Protein AF-A0A0G4GTH7-F1 (afdb_monomer)

pLDDT: mean 75.44, std 18.66, range [36.0, 97.5]

Structure (mmCIF, N/CA/C/O backbone):
data_AF-A0A0G4GTH7-F1
#
_entry.id   AF-A0A0G4GTH7-F1
#
loop_
_atom_site.group_PDB
_atom_site.id
_atom_site.type_symbol
_atom_site.label_atom_id
_atom_site.label_alt_id
_atom_site.label_comp_id
_atom_site.label_asym_id
_atom_site.label_entity_id
_atom_site.label_seq_id
_atom_site.pdbx_PDB_ins_code
_atom_site.Cartn_x
_atom_site.Cartn_y
_atom_site.Cartn_z
_atom_site.occupancy
_atom_site.B_iso_or_equiv
_atom_site.auth_seq_id
_atom_site.auth_comp_id
_atom_site.auth_asym_id
_atom_site.auth_atom_id
_atom_site.pdbx_PDB_model_num
ATOM 1 N N . MET A 1 1 ? -32.990 6.725 26.019 1.00 37.34 1 MET A N 1
ATOM 2 C CA . MET A 1 1 ? -32.011 7.200 27.019 1.00 37.34 1 MET A CA 1
ATOM 3 C C . MET A 1 1 ? -30.761 7.571 26.238 1.00 37.34 1 MET A C 1
ATOM 5 O O . MET A 1 1 ? -30.245 6.709 25.539 1.00 37.34 1 MET A O 1
ATOM 9 N N . MET A 1 2 ? -30.434 8.863 26.184 1.00 39.41 2 MET A N 1
ATOM 10 C CA . MET A 1 2 ? -29.455 9.449 25.256 1.00 39.41 2 MET A CA 1
ATOM 11 C C . MET A 1 2 ? -28.045 8.903 25.507 1.00 39.41 2 MET A C 1
ATOM 13 O O . MET A 1 2 ? -27.561 8.955 26.632 1.00 39.41 2 MET A O 1
ATOM 17 N N . LEU A 1 3 ? -27.394 8.407 24.455 1.00 44.22 3 LEU A N 1
ATOM 18 C CA . LEU A 1 3 ? -25.937 8.312 24.403 1.00 44.22 3 LEU A CA 1
ATOM 19 C C . LEU A 1 3 ? -25.420 9.744 24.230 1.00 44.22 3 LEU A C 1
ATOM 21 O O . LEU A 1 3 ? -25.796 10.409 23.265 1.00 44.22 3 LEU A O 1
ATOM 25 N N . CYS A 1 4 ? -24.629 10.236 25.180 1.00 47.47 4 CYS A N 1
ATOM 26 C CA . CYS A 1 4 ? -23.945 11.516 25.029 1.00 47.47 4 CYS A CA 1
ATOM 27 C C . CYS A 1 4 ? -22.649 11.258 24.256 1.00 47.47 4 CYS A C 1
ATOM 29 O O . CYS A 1 4 ? -21.818 10.462 24.702 1.00 47.47 4 CYS A O 1
ATOM 31 N N . PHE A 1 5 ? -22.530 11.876 23.084 1.00 48.88 5 PHE A N 1
ATOM 32 C CA . PHE A 1 5 ? -21.369 11.783 22.209 1.00 48.88 5 PHE A CA 1
ATOM 33 C C . PHE A 1 5 ? -20.643 13.123 22.258 1.00 48.88 5 PHE A C 1
ATOM 35 O O . PHE A 1 5 ? -21.228 14.150 21.912 1.00 48.88 5 PHE A O 1
ATOM 42 N N . CYS A 1 6 ? -19.400 13.115 22.730 1.00 50.09 6 CYS A N 1
ATOM 43 C CA . CYS A 1 6 ? -18.569 14.309 22.795 1.00 50.09 6 CYS A CA 1
ATOM 44 C C . CYS A 1 6 ? -17.291 14.049 21.993 1.00 50.09 6 CYS A C 1
ATOM 46 O O . CYS A 1 6 ? -16.455 13.247 22.408 1.00 50.09 6 CYS A O 1
ATOM 48 N N . CYS A 1 7 ? -17.168 14.700 20.835 1.00 48.75 7 CYS A N 1
ATOM 49 C CA . CYS A 1 7 ? -15.903 14.813 20.114 1.00 48.75 7 CYS A CA 1
ATOM 50 C C . CYS A 1 7 ? -15.173 16.038 20.646 1.00 48.75 7 CYS A C 1
ATOM 52 O O . CYS A 1 7 ? -15.666 17.159 20.505 1.00 48.75 7 CYS A O 1
ATOM 54 N N . ILE A 1 8 ? -14.014 15.820 21.254 1.00 59.31 8 ILE A N 1
ATOM 55 C CA . ILE A 1 8 ? -13.159 16.889 21.752 1.00 59.31 8 ILE A CA 1
ATOM 56 C C . ILE A 1 8 ? -11.936 16.943 20.845 1.00 59.31 8 ILE A C 1
ATOM 58 O O . ILE A 1 8 ? -11.207 15.961 20.707 1.00 59.31 8 ILE A O 1
ATOM 62 N N . PHE A 1 9 ? -11.729 18.097 20.219 1.00 54.69 9 PHE A N 1
ATOM 63 C CA . PHE A 1 9 ? -10.474 18.406 19.548 1.00 54.69 9 PHE A CA 1
ATOM 64 C C . PHE A 1 9 ? -9.436 18.699 20.630 1.00 54.69 9 PHE A C 1
ATOM 66 O O . PHE A 1 9 ? -9.648 19.582 21.466 1.00 54.69 9 PHE A O 1
ATOM 73 N N . LEU A 1 10 ? -8.357 17.920 20.660 1.00 56.34 10 LEU A N 1
ATOM 74 C CA . LEU A 1 10 ? -7.224 18.199 21.538 1.00 56.34 10 LEU A CA 1
ATOM 75 C C . LEU A 1 10 ? -6.404 19.344 20.899 1.00 56.34 10 LEU A C 1
ATOM 77 O O . LEU A 1 10 ? -6.426 19.494 19.680 1.00 56.34 10 LEU A O 1
ATOM 81 N N . ASP A 1 11 ? -5.809 20.204 21.734 1.00 51.12 11 ASP A N 1
ATOM 82 C CA . ASP A 1 11 ? -5.330 21.572 21.430 1.00 51.12 11 ASP A CA 1
ATOM 83 C C . ASP A 1 11 ? -4.568 21.796 20.104 1.00 51.12 11 ASP A C 1
ATOM 85 O O . ASP A 1 11 ? -3.965 20.893 19.527 1.00 51.12 11 ASP A O 1
ATOM 89 N N . GLU A 1 12 ? -4.534 23.061 19.657 1.00 48.25 12 GLU A N 1
ATOM 90 C CA . GLU A 1 12 ? -3.846 23.507 18.431 1.00 48.25 12 GLU A CA 1
ATOM 91 C C . GLU A 1 12 ? -2.327 23.254 18.413 1.00 48.25 12 GLU A C 1
ATOM 93 O O . GLU A 1 12 ? -1.744 23.225 17.327 1.00 48.25 12 GLU A O 1
ATOM 98 N N . ASP A 1 13 ? -1.701 23.044 19.573 1.00 45.16 13 ASP A N 1
ATOM 99 C CA . ASP A 1 13 ? -0.256 22.809 19.717 1.00 45.16 13 ASP A CA 1
ATOM 100 C C . ASP A 1 13 ? 0.186 21.386 19.316 1.00 45.16 13 ASP A C 1
ATOM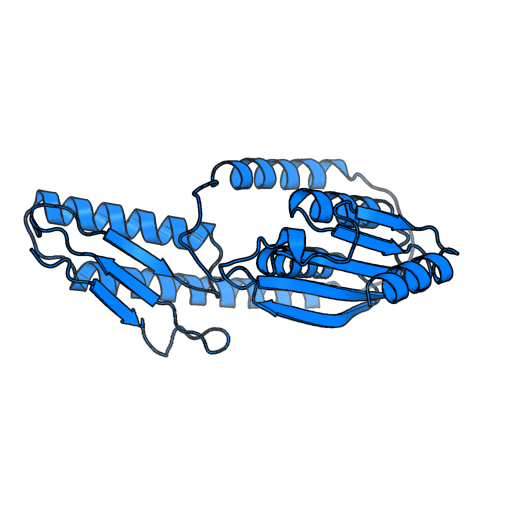 102 O O . ASP A 1 13 ? 1.379 21.127 19.170 1.00 45.16 13 ASP A O 1
ATOM 106 N N . LEU A 1 14 ? -0.763 20.467 19.090 1.00 47.91 14 LEU A N 1
ATOM 107 C CA . LEU A 1 14 ? -0.522 19.077 18.667 1.00 47.91 14 LEU A CA 1
ATOM 108 C C . LEU A 1 14 ? -0.669 18.866 17.150 1.00 47.91 14 LEU A C 1
ATOM 110 O O . LEU A 1 14 ? -0.741 17.729 16.680 1.00 47.91 14 LEU A O 1
ATOM 114 N N . LYS A 1 15 ? -0.744 19.949 16.367 1.00 48.84 15 LYS A N 1
ATOM 115 C CA . LYS A 1 15 ? -0.854 19.872 14.905 1.00 48.84 15 LYS A CA 1
ATOM 116 C C . LYS A 1 15 ? 0.436 19.325 14.294 1.00 48.84 15 LYS A C 1
ATOM 118 O O . LYS A 1 15 ? 1.457 20.009 14.266 1.00 48.84 15 LYS A O 1
ATOM 123 N N . ALA A 1 16 ? 0.336 18.142 13.703 1.00 47.12 16 ALA A N 1
ATOM 124 C CA . ALA A 1 16 ? 1.224 17.693 12.641 1.00 47.12 16 ALA A CA 1
ATOM 125 C C . ALA A 1 16 ? 0.418 17.731 11.332 1.00 47.12 16 ALA A C 1
ATOM 127 O O . ALA A 1 16 ? -0.709 17.246 11.287 1.00 47.12 16 ALA A O 1
ATOM 128 N N . ASP A 1 17 ? 0.942 18.405 10.307 1.00 44.38 17 ASP A N 1
ATOM 129 C CA . ASP A 1 17 ? 0.345 18.502 8.963 1.00 44.38 17 ASP A CA 1
ATOM 130 C C . ASP A 1 17 ? -1.088 19.075 8.869 1.00 44.38 17 ASP A C 1
ATOM 132 O O . ASP A 1 17 ? -1.809 18.851 7.901 1.00 44.38 17 ASP A O 1
ATOM 136 N N . GLY A 1 18 ? -1.491 19.908 9.836 1.00 50.09 18 GLY A N 1
ATOM 137 C CA . GLY A 1 18 ? -2.735 20.689 9.770 1.00 50.09 18 GLY A CA 1
ATOM 138 C C . GLY A 1 18 ? -3.995 19.975 10.269 1.00 50.09 18 GLY A C 1
ATOM 139 O O . GLY A 1 18 ? -5.052 20.607 10.321 1.00 50.09 18 GLY A O 1
ATOM 140 N N . GLU A 1 19 ? -3.887 18.722 10.710 1.00 55.03 19 GLU A N 1
ATOM 141 C CA . GLU A 1 19 ? -4.976 17.978 11.345 1.00 55.03 19 GLU A CA 1
ATOM 142 C C . GLU A 1 19 ? -4.739 17.854 12.854 1.00 55.03 19 GLU A C 1
ATOM 144 O O . GLU A 1 19 ? -3.620 17.619 13.311 1.00 55.03 19 GLU A O 1
ATOM 149 N N . SER A 1 20 ? -5.795 18.066 13.648 1.00 60.78 20 SER A N 1
ATOM 150 C CA . SER A 1 20 ? -5.738 17.895 15.097 1.00 60.78 20 SER A CA 1
ATOM 151 C C . SER A 1 20 ? -6.275 16.521 15.507 1.00 60.78 20 SER A C 1
ATOM 153 O O . SER A 1 20 ? -7.319 16.088 15.007 1.00 60.78 20 SER A O 1
ATOM 155 N N . PRO A 1 21 ? -5.593 15.838 16.439 1.00 68.56 21 PRO A N 1
ATOM 156 C CA . PRO A 1 21 ? -6.063 14.583 17.011 1.00 68.56 21 PRO A CA 1
ATOM 157 C C . PRO A 1 21 ? -7.443 14.766 17.659 1.00 68.56 21 PRO A C 1
ATOM 159 O O . PRO A 1 21 ? -7.684 15.704 18.428 1.00 68.56 21 PRO A O 1
ATOM 162 N N . GLN A 1 22 ? -8.364 13.855 17.346 1.00 75.12 22 GLN A N 1
ATOM 163 C CA . GLN A 1 22 ? -9.738 13.875 17.838 1.00 75.12 22 GLN A CA 1
ATOM 164 C C . GLN A 1 22 ? -9.942 12.789 18.890 1.00 75.12 22 GLN A C 1
ATOM 166 O O . GLN A 1 22 ? -9.743 11.605 18.628 1.00 75.12 22 GLN A O 1
ATOM 171 N N . LEU A 1 23 ? -10.419 13.182 20.069 1.00 79.44 23 LEU A N 1
ATOM 172 C CA . LEU A 1 23 ? -10.828 12.253 21.116 1.00 79.44 23 LEU A CA 1
ATOM 173 C C . LEU A 1 23 ? -12.353 12.114 21.117 1.00 79.44 23 LEU A C 1
ATOM 175 O O . LEU A 1 23 ? -13.082 13.079 21.362 1.00 79.44 23 LEU A O 1
ATOM 179 N N . CYS A 1 24 ? -12.842 10.904 20.865 1.00 78.25 24 CYS A N 1
ATOM 180 C CA . CYS A 1 24 ? -14.260 10.568 20.899 1.00 78.25 24 CYS A CA 1
ATOM 181 C C . CYS A 1 24 ? -14.614 9.905 22.232 1.00 78.25 24 CYS A C 1
ATOM 183 O O . CYS A 1 24 ? -14.181 8.788 22.515 1.00 78.25 24 CYS A O 1
ATOM 185 N N . ILE A 1 25 ? -15.446 10.569 23.040 1.00 81.69 25 ILE A N 1
ATOM 186 C CA . ILE A 1 25 ? -15.930 10.037 24.318 1.00 81.69 25 ILE A CA 1
ATOM 187 C C . ILE A 1 25 ? -17.408 9.667 24.197 1.00 81.69 25 ILE A C 1
ATOM 189 O O . ILE A 1 25 ? 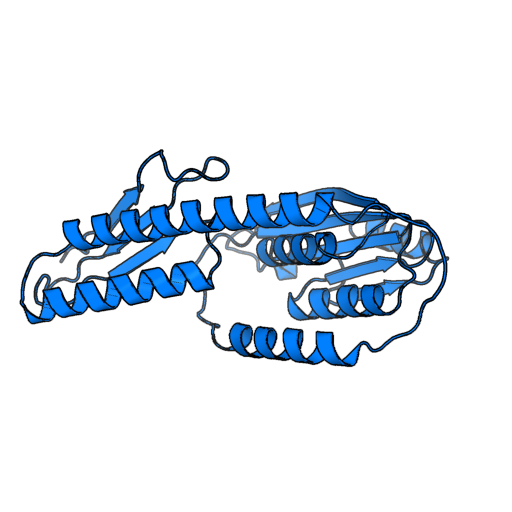-18.254 10.489 23.838 1.00 81.69 25 ILE A O 1
ATOM 193 N N . THR A 1 26 ? -17.727 8.420 24.546 1.00 78.50 26 THR A N 1
ATOM 194 C CA . THR A 1 26 ? -19.098 7.905 24.620 1.00 78.50 26 THR A CA 1
ATOM 195 C C . THR A 1 26 ? -19.448 7.529 26.056 1.00 78.50 26 THR A C 1
ATOM 197 O O . THR A 1 26 ? -18.863 6.606 26.632 1.00 78.50 26 THR A O 1
ATOM 200 N N . LEU A 1 27 ? -20.449 8.213 26.618 1.00 80.00 27 LEU A N 1
ATOM 201 C CA . LEU A 1 27 ? -20.939 7.957 27.975 1.00 80.00 27 LEU A CA 1
ATOM 202 C C . LEU A 1 27 ? -22.082 6.922 27.967 1.00 80.00 27 LEU A C 1
ATOM 204 O O . LEU A 1 27 ? -23.099 7.138 27.298 1.00 80.00 27 LEU A O 1
ATOM 208 N N . PRO A 1 28 ? -21.963 5.796 28.698 1.00 81.38 28 PRO A N 1
ATOM 209 C CA . PRO A 1 28 ? -23.028 4.803 28.796 1.00 81.38 28 PRO A CA 1
ATOM 210 C C . PRO A 1 28 ? -24.170 5.255 29.733 1.00 81.38 28 PRO A C 1
ATOM 212 O O . PRO A 1 28 ? -23.953 6.057 30.637 1.00 81.38 28 PRO A O 1
ATOM 215 N N . PRO A 1 29 ? -25.377 4.662 29.622 1.00 68.56 29 PRO A N 1
ATOM 216 C CA . PRO A 1 29 ? -26.563 5.038 30.413 1.00 68.56 29 PRO A CA 1
ATOM 217 C C . PRO A 1 29 ? -26.493 4.729 31.929 1.00 68.56 29 PRO A C 1
ATOM 219 O O . PRO A 1 29 ? -27.491 4.894 32.622 1.00 68.56 29 PRO A O 1
ATOM 222 N N . LEU A 1 30 ? -25.343 4.277 32.443 1.00 80.00 30 LEU A N 1
ATOM 223 C CA . LEU A 1 30 ? -25.073 3.993 33.865 1.00 80.00 30 LEU A CA 1
ATOM 224 C C . LEU A 1 30 ? -23.760 4.639 34.344 1.00 80.00 30 LEU A C 1
ATOM 226 O O . LEU A 1 30 ? -23.176 4.209 35.333 1.00 80.00 30 LEU A O 1
ATOM 230 N N . TYR A 1 31 ? -23.263 5.634 33.614 1.00 79.81 31 TYR A N 1
ATOM 231 C CA . TYR A 1 31 ? -22.124 6.441 34.035 1.00 79.81 31 TYR A CA 1
ATOM 232 C C . TYR A 1 31 ? -22.468 7.236 35.316 1.00 79.81 31 TYR A C 1
ATOM 234 O O . TYR A 1 31 ? -23.599 7.722 35.409 1.00 79.81 31 TYR A O 1
ATOM 242 N N . PRO A 1 32 ? -21.553 7.380 36.297 1.00 78.00 32 PRO A N 1
ATOM 243 C CA . PRO A 1 32 ? -20.149 6.942 36.304 1.00 78.00 32 PRO A CA 1
ATOM 244 C C . PRO A 1 32 ? -19.914 5.472 36.680 1.00 78.00 32 PRO A C 1
ATOM 246 O O . PRO A 1 32 ? -18.837 4.956 36.429 1.00 78.00 32 PRO A O 1
ATOM 249 N N . HIS A 1 33 ? -20.911 4.739 37.185 1.00 82.94 33 HIS A N 1
ATOM 250 C CA . HIS A 1 33 ? -20.768 3.327 37.599 1.00 82.94 33 HIS A CA 1
ATOM 251 C C . HIS A 1 33 ? -20.485 2.333 36.457 1.00 82.94 33 HIS A C 1
ATOM 253 O O . HIS A 1 33 ? -20.287 1.139 36.687 1.00 82.94 33 HIS A O 1
ATOM 259 N N . LYS A 1 34 ? -20.494 2.800 35.208 1.00 81.00 34 LYS A N 1
ATOM 260 C CA . LYS A 1 34 ? -20.108 2.039 34.024 1.00 81.00 34 LYS A CA 1
ATOM 261 C C . LYS A 1 34 ? -19.079 2.842 33.237 1.00 81.00 34 LYS A C 1
ATOM 263 O O . LYS A 1 34 ? -19.346 3.988 32.880 1.00 81.00 34 LYS A O 1
ATOM 268 N N . SER A 1 35 ? -17.946 2.202 32.952 1.00 83.44 35 SER A N 1
ATOM 269 C CA . SER A 1 35 ? -16.802 2.797 32.253 1.00 83.44 35 SER A CA 1
ATOM 270 C C . SER A 1 35 ? -17.212 3.440 30.928 1.00 83.44 35 SER A C 1
ATOM 272 O O . SER A 1 35 ? -17.957 2.845 30.136 1.00 83.44 35 SER A O 1
ATOM 274 N N . LEU A 1 36 ? -16.747 4.674 30.718 1.00 82.69 36 LEU A N 1
ATOM 275 C CA . LEU A 1 36 ? -16.890 5.378 29.451 1.00 82.69 36 LEU A CA 1
ATOM 276 C C . LEU A 1 36 ? -16.025 4.722 28.373 1.00 82.69 36 LEU A C 1
ATOM 278 O O . LEU A 1 36 ? -15.058 4.022 28.659 1.00 82.69 36 LEU A O 1
ATOM 282 N N . ARG A 1 37 ? -16.378 4.952 27.114 1.00 79.94 37 ARG A N 1
ATOM 283 C CA . ARG A 1 37 ? -15.551 4.546 25.978 1.00 79.94 37 ARG A CA 1
ATOM 284 C C . ARG A 1 37 ? -14.840 5.781 25.440 1.00 79.94 37 ARG A C 1
ATOM 286 O O . ARG A 1 37 ? -15.520 6.739 25.080 1.00 79.94 37 ARG A O 1
ATOM 293 N N . ALA A 1 38 ? -13.515 5.729 25.392 1.00 81.19 38 ALA A N 1
ATOM 294 C CA . ALA A 1 38 ? -12.658 6.728 24.769 1.00 81.19 38 ALA A CA 1
ATOM 295 C C . ALA A 1 38 ? -11.976 6.097 23.546 1.00 81.19 38 ALA A C 1
ATOM 297 O O . ALA A 1 38 ? -11.424 5.004 23.658 1.00 81.19 38 ALA A O 1
ATOM 298 N N . GLU A 1 39 ? -12.074 6.752 22.394 1.00 78.00 39 GLU A N 1
ATOM 299 C CA . GLU A 1 39 ? -11.457 6.331 21.129 1.00 78.00 39 GLU A CA 1
ATOM 300 C C . GLU A 1 39 ? -10.676 7.523 20.564 1.00 78.00 39 GLU A C 1
ATOM 302 O O . GLU A 1 39 ? -11.209 8.638 20.513 1.00 78.00 39 GLU A O 1
ATOM 307 N N . LEU A 1 40 ? -9.412 7.307 20.194 1.00 76.00 40 LEU A N 1
ATOM 308 C CA . LEU A 1 40 ? -8.519 8.359 19.710 1.00 76.00 40 LEU A CA 1
ATOM 309 C C . LEU A 1 40 ? -8.357 8.219 18.196 1.00 76.00 40 LEU A C 1
ATOM 311 O O . LEU A 1 40 ? -7.941 7.180 17.691 1.00 76.00 40 LEU A O 1
ATOM 315 N N . LEU A 1 41 ? -8.688 9.278 17.467 1.00 72.56 41 LEU A N 1
ATOM 316 C CA . LEU A 1 41 ? -8.587 9.338 16.016 1.00 72.56 41 LEU A CA 1
ATOM 317 C C . LEU A 1 41 ? -7.499 10.340 15.652 1.00 72.56 41 LEU A C 1
ATOM 319 O O . LEU A 1 41 ? -7.605 11.526 15.965 1.00 72.56 41 LEU A O 1
ATOM 323 N N . SER A 1 42 ? -6.452 9.866 14.991 1.00 69.12 42 SER A N 1
ATOM 324 C CA . SER A 1 42 ? -5.382 10.722 14.499 1.00 69.12 42 SER A CA 1
ATOM 325 C C . SER A 1 42 ? -4.758 10.126 13.247 1.00 69.12 42 SER A C 1
ATOM 327 O O . SER A 1 42 ? -4.486 8.929 13.205 1.00 69.12 42 SER A O 1
ATOM 329 N N . SER A 1 43 ? -4.529 10.969 12.246 1.00 62.16 43 SER A N 1
ATOM 330 C CA . SER A 1 43 ? -3.792 10.652 11.021 1.00 62.16 43 SER A CA 1
ATOM 331 C C . SER A 1 43 ? -2.274 10.784 11.200 1.00 62.16 43 SER A C 1
ATOM 333 O O . SER A 1 43 ? -1.521 10.229 10.406 1.00 62.16 43 SER A O 1
ATOM 335 N N . CYS A 1 44 ? -1.816 11.474 12.254 1.00 57.12 44 CYS A N 1
ATOM 336 C CA . CYS A 1 44 ? -0.396 11.727 12.519 1.00 57.12 44 CYS A CA 1
ATOM 337 C C . CYS A 1 44 ? 0.260 10.739 13.501 1.00 57.12 44 CYS A C 1
ATOM 339 O O . CYS A 1 44 ? 1.476 10.765 13.678 1.00 57.12 44 CYS A O 1
ATOM 341 N N . LEU A 1 45 ? -0.522 9.862 14.141 1.00 62.84 45 LEU A N 1
ATOM 342 C CA . LEU A 1 45 ? -0.026 8.867 15.097 1.00 62.84 45 LEU A CA 1
ATOM 343 C C . LEU A 1 45 ? -0.047 7.458 14.490 1.00 62.84 45 LEU A C 1
ATOM 345 O O . LEU A 1 45 ? -1.088 7.031 13.986 1.00 62.84 45 LEU A O 1
ATOM 349 N N . PRO A 1 46 ? 1.040 6.677 14.618 1.00 63.56 46 PRO A N 1
ATOM 350 C CA . PRO A 1 46 ? 1.036 5.263 14.270 1.00 63.56 46 PRO A CA 1
ATOM 351 C C . PRO A 1 46 ? -0.028 4.480 15.052 1.00 63.56 46 PRO A C 1
ATOM 353 O O . PRO A 1 46 ? -0.244 4.705 16.245 1.00 63.56 46 PRO A O 1
ATOM 356 N N . THR A 1 47 ? -0.637 3.479 14.413 1.00 60.53 47 THR A N 1
ATOM 357 C CA . THR A 1 47 ? -1.748 2.697 14.985 1.00 60.53 47 THR A CA 1
ATOM 358 C C . THR A 1 47 ? -1.401 2.014 16.313 1.00 60.53 47 THR A C 1
ATOM 360 O O . THR A 1 47 ? -2.244 1.951 17.203 1.00 60.53 47 THR A O 1
ATOM 363 N N . HIS A 1 48 ? -0.161 1.538 16.484 1.00 70.25 48 HIS A N 1
ATOM 364 C CA . HIS A 1 48 ? 0.300 0.937 17.745 1.00 70.25 48 HIS A CA 1
ATOM 365 C C . HIS A 1 48 ? 0.257 1.938 18.909 1.00 70.25 48 HIS A C 1
ATOM 367 O O . HIS A 1 48 ? -0.187 1.604 20.002 1.00 70.25 48 HIS A O 1
ATOM 373 N N . ARG A 1 49 ? 0.669 3.184 18.660 1.00 70.75 49 ARG A N 1
ATOM 374 C CA . ARG A 1 49 ? 0.706 4.251 19.669 1.00 70.75 49 ARG A CA 1
ATOM 375 C C . ARG A 1 49 ? -0.692 4.750 20.010 1.00 70.75 49 ARG A C 1
ATOM 377 O O . ARG A 1 49 ? -0.985 4.995 21.176 1.00 70.75 49 ARG A O 1
ATOM 384 N N . LEU A 1 50 ? -1.580 4.815 19.014 1.00 73.88 50 LEU A N 1
ATOM 385 C CA . LEU A 1 50 ? -3.008 5.045 19.244 1.00 73.88 50 LEU A CA 1
ATOM 386 C C . LEU A 1 50 ? -3.607 3.961 20.142 1.00 73.88 50 LEU A C 1
ATOM 388 O O . LEU A 1 50 ? -4.297 4.287 21.101 1.00 73.88 50 LEU A O 1
ATOM 392 N N . ALA A 1 51 ? -3.314 2.689 19.867 1.00 75.69 51 ALA A N 1
ATOM 393 C CA . ALA A 1 51 ? -3.805 1.576 20.674 1.00 75.69 51 ALA A CA 1
ATOM 394 C C . ALA A 1 51 ? -3.261 1.615 22.112 1.00 75.69 51 ALA A C 1
ATOM 396 O O . ALA A 1 51 ? -4.026 1.411 23.049 1.00 75.69 51 ALA A O 1
ATOM 397 N N . GLU A 1 52 ? -1.975 1.924 22.291 1.00 80.88 52 GLU A N 1
ATOM 398 C CA . GLU A 1 52 ? -1.340 2.101 23.603 1.00 80.88 52 GLU A CA 1
ATOM 399 C C . GLU A 1 52 ? -2.026 3.215 24.411 1.00 80.88 52 GLU A C 1
ATOM 401 O O . GLU A 1 52 ? -2.434 3.000 25.556 1.00 80.88 52 GLU A O 1
ATOM 406 N N . CYS A 1 53 ? -2.262 4.370 23.781 1.00 80.81 53 CYS A N 1
ATOM 407 C CA . CYS A 1 53 ? -3.004 5.471 24.390 1.00 80.81 53 CYS A CA 1
ATOM 408 C C . CYS A 1 53 ? -4.448 5.066 24.719 1.00 80.81 53 CYS A C 1
ATOM 410 O O . CYS A 1 53 ? -4.929 5.317 25.820 1.00 80.81 53 CYS A O 1
ATOM 412 N N . GLU A 1 54 ? -5.159 4.419 23.793 1.00 83.19 54 GLU A N 1
ATOM 413 C CA . GLU A 1 54 ? -6.537 3.978 24.018 1.00 83.19 54 GLU A CA 1
ATOM 414 C C . GLU A 1 54 ? -6.660 2.974 25.165 1.00 83.19 54 GLU A C 1
ATOM 416 O O . GLU A 1 54 ? -7.619 3.052 25.934 1.00 83.19 54 GLU A O 1
ATOM 421 N N . GLU A 1 55 ? -5.731 2.026 25.291 1.00 84.31 55 GLU A N 1
ATOM 422 C CA . GLU A 1 55 ? -5.725 1.071 26.401 1.00 84.31 55 GLU A CA 1
ATOM 423 C C . GLU A 1 55 ? -5.465 1.773 27.736 1.00 84.31 55 GLU A C 1
ATOM 425 O O . GLU A 1 55 ? -6.219 1.549 28.686 1.00 84.31 55 GLU A O 1
ATOM 430 N N . ALA A 1 56 ? -4.512 2.708 27.790 1.00 85.25 56 ALA A N 1
ATOM 431 C CA . ALA A 1 56 ? -4.278 3.519 28.984 1.00 85.25 56 ALA A CA 1
ATOM 432 C C . ALA A 1 56 ? -5.527 4.333 29.386 1.00 85.25 56 ALA A C 1
ATOM 434 O O . ALA A 1 56 ? -5.903 4.387 30.561 1.00 85.25 56 ALA A O 1
ATOM 435 N N . LEU A 1 57 ? -6.234 4.923 28.415 1.00 86.38 57 LEU A N 1
ATOM 436 C CA . LEU A 1 57 ? -7.483 5.650 28.669 1.00 86.38 57 LEU A CA 1
ATOM 437 C C . LEU A 1 57 ? -8.612 4.716 29.132 1.00 86.38 57 LEU A C 1
ATOM 439 O O . LEU A 1 57 ? -9.388 5.086 30.017 1.00 86.38 57 LEU A O 1
ATOM 443 N N . LYS A 1 58 ? -8.716 3.502 28.577 1.00 85.69 58 LYS A N 1
ATOM 444 C CA . LYS A 1 58 ? -9.710 2.496 28.998 1.00 85.69 58 LYS A CA 1
ATOM 445 C C . LYS A 1 58 ? -9.468 2.023 30.425 1.00 85.69 58 LYS A C 1
ATOM 447 O O . LYS A 1 58 ? -10.432 1.895 31.181 1.00 85.69 58 LYS A O 1
ATOM 452 N N . GLU A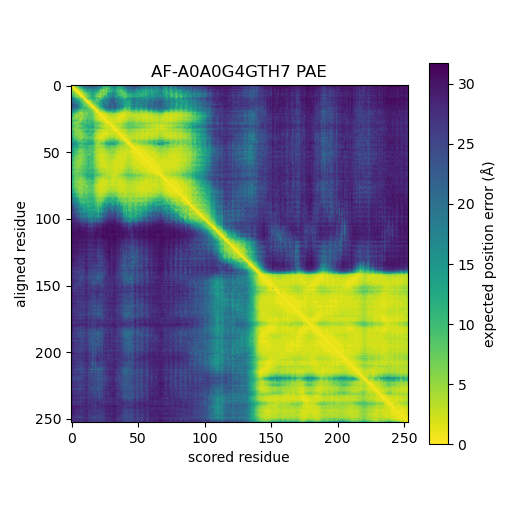 1 59 ? -8.216 1.771 30.794 1.00 87.81 59 GLU A N 1
ATOM 453 C CA . GLU A 1 59 ? -7.851 1.349 32.146 1.00 87.81 59 GLU A CA 1
ATOM 454 C C . GLU A 1 59 ? -8.226 2.429 33.164 1.00 87.81 59 GLU A C 1
ATOM 456 O O . GLU A 1 59 ? -9.013 2.171 34.077 1.00 87.81 59 GLU A O 1
ATOM 461 N N . ARG A 1 60 ? -7.825 3.681 32.918 1.00 85.88 60 ARG A N 1
ATOM 462 C CA . ARG A 1 60 ? -8.213 4.826 33.758 1.00 85.88 60 ARG A CA 1
ATOM 463 C C . ARG A 1 60 ? -9.730 4.995 33.852 1.00 85.88 60 ARG A C 1
ATOM 465 O O . ARG A 1 60 ? -10.279 5.179 34.939 1.00 85.88 60 ARG A O 1
ATOM 472 N N . ALA A 1 61 ? -10.442 4.886 32.729 1.00 85.88 61 ALA A N 1
ATOM 473 C CA . ALA A 1 61 ? -11.900 4.990 32.704 1.00 85.88 61 ALA A CA 1
ATOM 474 C C . ALA A 1 61 ? -12.577 3.870 33.511 1.00 85.88 61 ALA A C 1
ATOM 476 O O . ALA A 1 61 ? -13.667 4.063 34.056 1.00 85.88 61 ALA A O 1
ATOM 477 N N . ARG A 1 62 ? -11.965 2.684 33.573 1.00 87.25 62 ARG A N 1
ATOM 478 C CA . ARG A 1 62 ? -12.444 1.556 34.374 1.00 87.25 62 ARG A CA 1
ATOM 479 C C . ARG A 1 62 ? -12.223 1.790 35.864 1.00 87.25 62 ARG A C 1
ATOM 481 O O . ARG A 1 62 ? -13.168 1.611 36.627 1.00 87.25 62 ARG A O 1
ATOM 488 N N . GLU A 1 63 ? -11.043 2.247 36.268 1.00 88.81 63 GLU A N 1
ATOM 489 C CA . GLU A 1 63 ? -10.742 2.554 37.672 1.00 88.81 63 GLU A CA 1
ATOM 490 C C . GLU A 1 63 ? -11.677 3.626 38.246 1.00 88.81 63 GLU A C 1
ATOM 492 O O . GLU A 1 63 ? -12.120 3.550 39.393 1.00 88.81 63 GLU A O 1
ATOM 497 N N . CYS A 1 64 ? -11.996 4.653 37.458 1.00 84.50 64 CYS A N 1
ATOM 498 C CA . CYS A 1 64 ? -12.959 5.677 37.860 1.00 84.50 64 CYS A CA 1
ATOM 499 C C . CYS A 1 64 ? -14.381 5.114 37.971 1.00 84.50 64 CYS A C 1
ATOM 501 O O . CYS A 1 64 ? -15.111 5.461 38.897 1.00 84.50 64 CYS A O 1
ATOM 503 N N . ALA A 1 65 ? -14.758 4.182 37.090 1.00 86.56 65 ALA A N 1
ATOM 504 C CA . ALA A 1 65 ? -16.063 3.535 37.162 1.00 86.56 65 ALA A CA 1
ATOM 505 C C . ALA A 1 65 ? -16.217 2.610 38.376 1.00 86.56 65 ALA A C 1
ATOM 507 O O . ALA A 1 65 ? -17.293 2.560 38.971 1.00 86.56 65 ALA A O 1
ATOM 508 N N . GLU A 1 66 ? -15.145 1.921 38.777 1.00 87.31 66 GLU A N 1
ATOM 509 C CA . GLU A 1 66 ? -15.110 1.104 39.998 1.00 87.31 66 GLU A CA 1
ATOM 510 C C . GLU A 1 66 ? -15.255 1.963 41.264 1.00 87.31 66 GLU A C 1
ATOM 512 O O . GLU A 1 66 ? -15.907 1.548 42.223 1.00 87.31 66 GLU A O 1
ATOM 517 N N . ARG A 1 67 ? -14.731 3.194 41.235 1.00 87.94 67 ARG A N 1
ATOM 518 C CA . ARG A 1 67 ? -14.922 4.203 42.289 1.00 87.94 67 ARG A CA 1
ATOM 519 C C . ARG A 1 67 ? -16.270 4.929 42.211 1.00 87.94 67 ARG A C 1
ATOM 521 O O . ARG A 1 67 ? -16.680 5.552 43.186 1.00 87.94 67 ARG A O 1
ATOM 528 N N . GLY A 1 68 ? -16.983 4.820 41.088 1.00 84.81 68 GLY A N 1
ATOM 529 C CA . GLY A 1 68 ? -18.222 5.558 40.834 1.00 84.81 68 GLY A CA 1
ATOM 530 C C . GLY A 1 68 ? -18.002 7.064 40.668 1.00 84.81 68 GLY A C 1
ATOM 531 O O . GLY A 1 68 ? -18.895 7.844 40.988 1.00 84.81 68 GLY A O 1
ATOM 532 N N . GLU A 1 69 ? -16.824 7.465 40.192 1.00 87.00 69 GLU A N 1
ATOM 533 C CA . GLU A 1 69 ? -16.404 8.860 40.047 1.00 87.00 69 GLU A CA 1
ATOM 534 C C . GLU A 1 69 ? -16.480 9.327 38.591 1.00 87.00 69 GLU A C 1
ATOM 536 O O . GLU A 1 69 ? -16.292 8.553 37.648 1.00 87.00 69 GLU A O 1
ATOM 541 N N . GLU A 1 70 ? -16.748 10.618 38.398 1.00 85.06 70 GLU A N 1
ATOM 542 C CA . GLU A 1 70 ? -16.729 11.226 37.072 1.00 85.06 70 GLU A CA 1
ATOM 543 C C . GLU A 1 70 ? -15.283 11.490 36.625 1.00 85.06 70 GLU A C 1
ATOM 545 O O . GLU A 1 70 ? -14.535 12.155 37.329 1.00 85.06 70 GLU A O 1
ATOM 550 N N . CYS A 1 71 ? -14.896 11.014 35.439 1.00 85.44 71 CYS A N 1
ATOM 551 C CA . CYS A 1 71 ? -13.513 11.064 34.952 1.00 85.44 71 CYS A CA 1
ATOM 552 C C . CYS A 1 71 ? -13.339 11.650 33.548 1.00 85.44 71 CYS A C 1
ATOM 554 O O . CYS A 1 71 ? -12.258 11.555 32.976 1.00 85.44 71 CYS A O 1
ATOM 556 N N . VAL A 1 72 ? -14.374 12.265 32.962 1.00 83.69 72 VAL A N 1
ATOM 557 C CA . VAL A 1 72 ? -14.297 12.807 31.588 1.00 83.69 72 VAL A CA 1
ATOM 558 C C . VAL A 1 72 ? -13.122 13.775 31.429 1.00 83.69 72 VAL A C 1
ATOM 560 O O . VAL A 1 72 ? -12.374 13.665 30.465 1.00 83.69 72 VAL A O 1
ATOM 563 N N . VAL A 1 73 ? -12.941 14.698 32.377 1.00 80.19 73 VAL A N 1
ATOM 564 C CA . VAL A 1 73 ? -11.864 15.701 32.326 1.00 80.19 73 VAL A CA 1
ATOM 565 C C . VAL A 1 73 ? -10.491 15.040 32.452 1.00 80.19 73 VAL A C 1
ATOM 567 O O . VAL A 1 73 ? -9.594 15.360 31.678 1.00 80.19 73 VAL A O 1
ATOM 570 N N . ASP A 1 74 ? -10.350 14.071 33.355 1.00 82.00 74 ASP A N 1
ATOM 571 C CA . ASP A 1 74 ? -9.092 13.351 33.572 1.00 82.00 74 ASP A CA 1
ATOM 572 C C . ASP A 1 74 ? -8.687 12.519 32.352 1.00 82.00 74 ASP A C 1
ATOM 574 O O . ASP A 1 74 ? -7.508 12.437 32.019 1.00 82.00 74 ASP A O 1
ATOM 578 N N . ILE A 1 75 ? -9.664 11.918 31.667 1.00 83.81 75 ILE A N 1
ATOM 579 C CA . ILE A 1 75 ? -9.455 11.175 30.420 1.00 83.81 75 ILE A CA 1
ATOM 580 C C . ILE A 1 75 ? -9.019 12.115 29.297 1.00 83.81 75 ILE A C 1
ATOM 582 O O . ILE A 1 75 ? -8.084 11.799 28.566 1.00 83.81 75 ILE A O 1
ATOM 586 N N . VAL A 1 76 ? -9.650 13.286 29.177 1.00 80.69 76 VAL A N 1
ATOM 587 C CA . VAL A 1 76 ? -9.245 14.298 28.191 1.00 80.69 76 VAL A CA 1
ATOM 588 C C . VAL A 1 76 ? -7.827 14.785 28.470 1.00 80.69 76 VAL A C 1
ATOM 590 O O . VAL A 1 76 ? -7.025 14.839 27.544 1.00 80.69 76 VAL A O 1
ATOM 593 N N . GLN A 1 77 ? -7.499 15.108 29.724 1.00 80.94 77 GLN A N 1
ATOM 594 C CA . GLN A 1 77 ? -6.172 15.605 30.082 1.00 80.94 77 GLN A CA 1
ATOM 595 C C . GLN A 1 77 ? -5.096 14.538 29.871 1.00 80.94 77 GLN A C 1
ATOM 597 O O . GLN A 1 77 ? -4.087 14.814 29.235 1.00 80.94 77 GLN A O 1
ATOM 602 N N . SER A 1 78 ? -5.355 13.298 30.295 1.00 83.75 78 SER A N 1
ATOM 603 C CA . SER A 1 78 ? -4.428 12.187 30.069 1.00 83.75 78 SER A CA 1
ATOM 604 C C . SER A 1 78 ? -4.177 11.945 28.580 1.00 83.75 78 SER A C 1
ATOM 606 O O . SER A 1 78 ? -3.051 11.653 28.205 1.00 83.75 78 SER A O 1
ATOM 608 N N . ALA A 1 79 ? -5.197 12.087 27.726 1.00 81.88 79 ALA A N 1
ATOM 609 C CA . ALA A 1 79 ? -5.027 11.961 26.280 1.00 81.88 79 ALA A CA 1
ATOM 610 C C . ALA A 1 79 ? -4.182 13.100 25.687 1.00 81.88 79 ALA A C 1
ATOM 612 O O . ALA A 1 79 ? -3.417 12.862 24.757 1.00 81.88 79 ALA A O 1
ATOM 613 N N . LYS A 1 80 ? -4.305 14.328 26.216 1.00 79.12 80 LYS A N 1
ATOM 614 C CA . LYS A 1 80 ? -3.450 15.457 25.816 1.00 79.12 80 LYS A CA 1
ATOM 615 C C . LYS A 1 80 ? -1.995 15.214 26.197 1.00 79.12 80 LYS A C 1
ATOM 617 O O . LYS A 1 80 ? -1.127 15.389 25.351 1.00 79.12 80 LYS A O 1
ATOM 622 N N . ASP A 1 81 ? -1.751 14.798 27.437 1.00 80.50 81 ASP A N 1
ATOM 623 C CA . ASP A 1 81 ? -0.400 14.612 27.969 1.00 80.50 81 ASP A CA 1
ATOM 624 C C . ASP A 1 81 ? 0.328 13.485 27.217 1.00 80.50 81 ASP A C 1
ATOM 626 O O . ASP A 1 81 ? 1.411 13.705 26.681 1.00 80.50 81 ASP A O 1
ATOM 630 N N . SER A 1 82 ? -0.318 12.323 27.040 1.00 80.50 82 SER A N 1
ATOM 631 C CA . SER A 1 82 ? 0.257 11.199 26.281 1.00 80.50 82 SER A CA 1
ATOM 632 C C . SER A 1 82 ? 0.582 11.554 24.829 1.00 80.50 82 SER A C 1
ATOM 634 O O . SER A 1 82 ? 1.516 11.013 24.242 1.00 80.50 82 SER A O 1
ATOM 636 N N . LEU A 1 83 ? -0.182 12.469 24.235 1.00 74.12 83 LEU A N 1
ATOM 637 C CA . LEU A 1 83 ? 0.052 12.911 22.870 1.00 74.12 83 LEU A CA 1
ATOM 638 C C . LEU A 1 83 ? 1.151 13.978 22.775 1.00 74.12 83 LEU A C 1
ATOM 640 O O . LEU A 1 83 ? 1.920 13.991 21.816 1.00 74.12 83 LEU A O 1
ATOM 644 N N . ALA A 1 84 ? 1.268 14.846 23.778 1.00 74.00 84 ALA A N 1
ATOM 645 C CA . ALA A 1 84 ? 2.360 15.810 23.863 1.00 74.00 84 ALA A CA 1
ATOM 646 C C . ALA A 1 84 ? 3.716 15.107 24.018 1.00 74.00 84 ALA A C 1
ATOM 648 O O . ALA A 1 84 ? 4.668 15.468 23.322 1.00 74.00 84 ALA A O 1
ATOM 649 N N . ASP A 1 85 ? 3.773 14.067 24.853 1.00 72.81 85 ASP A N 1
ATOM 650 C CA . ASP A 1 85 ? 4.970 13.241 25.035 1.00 72.81 85 ASP A CA 1
ATOM 651 C C . ASP A 1 85 ? 5.376 12.562 23.718 1.00 72.81 85 ASP A C 1
ATOM 653 O O . ASP A 1 85 ? 6.540 12.614 23.320 1.00 72.81 85 ASP A O 1
ATOM 657 N N . PHE A 1 86 ? 4.407 12.035 22.961 1.00 69.75 86 PHE A N 1
ATOM 658 C CA . PHE A 1 86 ? 4.673 11.402 21.668 1.00 69.75 86 PHE A CA 1
ATOM 659 C C . PHE A 1 86 ? 5.261 12.366 20.625 1.00 69.75 86 PHE A C 1
ATOM 661 O O . PHE A 1 86 ? 6.223 12.038 19.930 1.00 69.75 86 PHE A O 1
ATOM 668 N N . VAL A 1 87 ? 4.688 13.566 20.494 1.00 65.94 87 VAL A N 1
ATOM 669 C CA . VAL A 1 87 ? 5.178 14.567 19.530 1.00 65.94 87 VAL A CA 1
ATOM 670 C C . VAL A 1 87 ? 6.592 15.036 19.896 1.00 65.94 87 VAL A C 1
ATOM 672 O O . VAL A 1 87 ? 7.398 15.316 19.004 1.00 65.94 87 VAL A O 1
ATOM 675 N N . ALA A 1 88 ? 6.913 15.100 21.191 1.00 67.75 88 ALA A N 1
ATOM 676 C CA . ALA A 1 88 ? 8.253 15.421 21.667 1.00 67.75 88 ALA A CA 1
ATOM 677 C C . ALA A 1 88 ? 9.260 14.295 21.369 1.00 67.75 88 ALA A C 1
ATOM 679 O O . ALA A 1 88 ? 10.327 14.577 20.820 1.00 67.75 88 ALA A O 1
ATOM 680 N N . GLU A 1 89 ? 8.916 13.033 21.649 1.00 67.50 89 GLU A N 1
ATOM 681 C CA . GLU A 1 89 ? 9.762 11.869 21.332 1.00 67.50 89 GLU A CA 1
ATOM 682 C C . GLU A 1 89 ? 10.081 11.807 19.833 1.00 67.50 89 GLU A C 1
ATOM 684 O O . GLU A 1 89 ? 11.248 11.748 19.449 1.00 67.50 89 GLU A O 1
ATOM 689 N N . HIS A 1 90 ? 9.069 11.950 18.973 1.00 63.84 90 HIS A N 1
ATOM 690 C CA . HIS A 1 90 ? 9.259 11.827 17.529 1.00 63.84 90 HIS A CA 1
ATOM 691 C C . HIS A 1 90 ? 10.113 12.955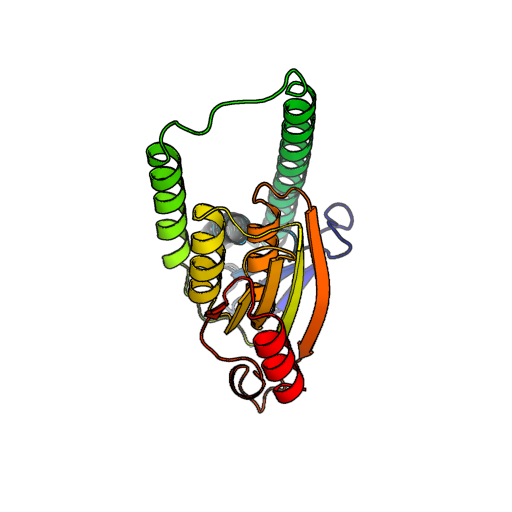 16.928 1.00 63.84 90 HIS A C 1
ATOM 693 O O . HIS A 1 90 ? 10.900 12.725 16.011 1.00 63.84 90 HIS A O 1
ATOM 699 N N . ARG A 1 91 ? 10.015 14.183 17.459 1.00 60.59 91 ARG A N 1
ATOM 700 C CA . ARG A 1 91 ? 10.908 15.288 17.064 1.00 60.59 91 ARG A CA 1
ATOM 701 C C . ARG A 1 91 ? 12.367 14.972 17.399 1.00 60.59 91 ARG A C 1
ATOM 703 O O . ARG A 1 91 ? 13.247 15.265 16.596 1.00 60.59 91 ARG A O 1
ATOM 710 N N . THR A 1 92 ? 12.598 14.356 18.553 1.00 57.81 92 THR A N 1
ATOM 711 C CA . THR A 1 92 ? 13.943 14.021 19.037 1.00 57.81 92 THR A CA 1
ATOM 712 C C . THR A 1 92 ? 14.559 12.889 18.208 1.00 57.81 92 THR A C 1
ATOM 714 O O . THR A 1 92 ? 15.699 13.004 17.771 1.00 57.81 92 THR A O 1
ATOM 717 N N . GLU A 1 93 ? 13.777 11.854 17.879 1.00 58.16 93 GLU A N 1
ATOM 718 C CA . GLU A 1 93 ? 14.206 10.746 17.009 1.00 58.16 93 GLU A CA 1
ATOM 719 C C . GLU A 1 93 ? 14.576 11.218 15.590 1.00 58.16 93 GLU A C 1
ATOM 721 O O . GLU A 1 93 ? 15.544 10.737 14.998 1.00 58.16 93 GLU A O 1
ATOM 726 N N . ILE A 1 94 ? 13.835 12.189 15.039 1.00 54.50 94 ILE A N 1
ATOM 727 C CA . ILE A 1 94 ? 14.131 12.785 13.726 1.00 54.50 94 ILE A CA 1
ATOM 728 C C . ILE A 1 94 ? 15.430 13.606 13.770 1.00 54.50 94 ILE A C 1
ATOM 730 O O . ILE A 1 94 ? 16.226 13.539 12.832 1.00 54.50 94 ILE A O 1
ATOM 734 N N . GLU A 1 95 ? 15.659 14.372 14.840 1.00 56.41 95 GLU A N 1
ATOM 735 C CA . GLU A 1 95 ? 16.875 15.179 15.015 1.00 56.41 95 GLU A CA 1
ATOM 736 C C . GLU A 1 95 ? 18.125 14.304 15.216 1.00 56.41 95 GLU A C 1
ATOM 738 O O . GLU A 1 95 ? 19.161 14.565 14.601 1.00 56.41 95 GLU A O 1
ATOM 743 N N . GLU A 1 96 ? 18.027 13.221 15.992 1.00 54.59 96 GLU A N 1
ATOM 744 C CA . GLU A 1 96 ? 19.129 12.271 16.197 1.00 54.59 96 GLU A CA 1
ATOM 745 C C . GLU A 1 96 ? 19.458 11.478 14.921 1.00 54.59 96 GLU A C 1
ATOM 747 O O . GLU A 1 96 ? 20.632 11.316 14.578 1.00 54.59 96 GLU A O 1
ATOM 752 N N . ALA A 1 97 ? 18.443 11.061 14.154 1.00 54.19 97 ALA A N 1
ATOM 753 C CA . ALA A 1 97 ? 18.643 10.401 12.862 1.00 54.19 97 ALA A CA 1
ATOM 754 C C . ALA A 1 97 ? 19.260 11.340 11.807 1.00 54.19 97 ALA A C 1
ATOM 756 O O . ALA A 1 97 ? 20.092 10.912 11.004 1.00 54.19 97 ALA A O 1
ATOM 757 N N . ALA A 1 98 ? 18.895 12.626 11.817 1.00 53.91 98 ALA A N 1
ATOM 758 C CA . ALA A 1 98 ? 19.484 13.630 10.933 1.00 53.91 98 ALA A CA 1
ATOM 759 C C . ALA A 1 98 ? 20.950 13.934 11.284 1.00 53.91 98 ALA A C 1
ATOM 761 O O . ALA A 1 98 ? 21.760 14.153 10.383 1.00 53.91 98 ALA A O 1
ATOM 762 N N . GLN A 1 99 ? 21.305 13.910 12.573 1.00 53.97 99 GLN A N 1
ATOM 763 C CA . GLN A 1 99 ? 22.680 14.111 13.029 1.00 53.97 99 GLN A CA 1
ATOM 764 C C . GLN A 1 99 ? 23.570 12.894 12.725 1.00 53.97 99 GLN A C 1
ATOM 766 O O . GLN A 1 99 ? 24.707 13.075 12.299 1.00 53.97 99 GLN A O 1
ATOM 771 N N . ALA A 1 100 ? 23.046 11.669 12.855 1.00 54.16 100 ALA A N 1
ATOM 772 C CA . ALA A 1 100 ? 23.764 10.441 12.498 1.00 54.16 100 ALA A CA 1
ATOM 773 C C . ALA A 1 100 ? 24.050 10.325 10.987 1.00 54.16 100 ALA A C 1
ATOM 775 O O . ALA A 1 100 ? 25.070 9.769 10.591 1.00 54.16 100 ALA A O 1
ATOM 776 N N . ALA A 1 101 ? 23.186 10.887 10.135 1.00 52.62 101 ALA A N 1
ATOM 777 C CA . ALA A 1 101 ? 23.376 10.899 8.683 1.00 52.62 101 ALA A CA 1
ATOM 778 C C . ALA A 1 101 ? 24.445 11.901 8.194 1.00 52.62 101 ALA A C 1
ATOM 780 O O . ALA A 1 101 ? 24.853 11.832 7.037 1.00 52.62 101 ALA A O 1
ATOM 781 N N . ALA A 1 102 ? 24.892 12.838 9.039 1.00 52.34 102 ALA A N 1
ATOM 782 C CA . ALA A 1 102 ? 25.888 13.846 8.669 1.00 52.34 102 ALA A CA 1
ATOM 783 C C . ALA A 1 102 ? 27.348 13.376 8.834 1.00 52.34 102 ALA A C 1
ATOM 785 O O . ALA A 1 102 ? 28.243 14.012 8.279 1.00 52.34 102 ALA A O 1
ATOM 786 N N . ASP A 1 103 ? 27.589 12.273 9.552 1.00 44.16 103 ASP A N 1
ATOM 787 C CA . ASP A 1 103 ? 28.938 11.783 9.877 1.00 44.16 103 ASP A CA 1
ATOM 788 C C . ASP A 1 103 ? 29.456 10.672 8.928 1.00 44.16 103 ASP A C 1
ATOM 790 O O . ASP A 1 103 ? 30.609 10.266 9.059 1.00 44.16 103 ASP A O 1
ATOM 794 N N . ASP A 1 104 ? 28.661 10.205 7.951 1.00 43.56 104 ASP A N 1
ATOM 795 C CA . ASP A 1 104 ? 28.967 9.012 7.123 1.00 43.56 104 ASP A CA 1
ATOM 796 C C . ASP A 1 104 ? 29.384 9.315 5.661 1.00 43.56 104 ASP A C 1
ATOM 798 O O . ASP A 1 104 ? 29.417 8.436 4.804 1.00 43.56 104 ASP A O 1
ATOM 802 N N . GLU A 1 105 ? 29.724 10.568 5.338 1.00 42.62 105 GLU A N 1
ATOM 803 C CA . GLU A 1 105 ? 30.236 10.954 4.010 1.00 42.62 105 GLU A CA 1
ATOM 804 C C . GLU A 1 105 ? 31.775 11.009 4.010 1.00 42.62 105 GLU A C 1
ATOM 806 O O . GLU A 1 105 ? 32.385 12.083 4.034 1.00 42.62 105 GLU A O 1
ATOM 811 N N . ALA A 1 106 ? 32.415 9.835 3.971 1.00 40.47 106 ALA A N 1
ATOM 812 C CA . ALA A 1 106 ? 33.796 9.697 3.516 1.00 40.47 106 ALA A CA 1
ATOM 813 C C . ALA A 1 106 ? 34.069 8.328 2.860 1.00 40.47 106 ALA A C 1
ATOM 815 O O . ALA A 1 106 ? 34.097 7.297 3.525 1.00 40.47 106 ALA A O 1
ATOM 816 N N . ASP A 1 107 ? 34.400 8.418 1.572 1.00 37.31 107 ASP A N 1
ATOM 817 C CA . ASP A 1 107 ? 35.139 7.488 0.710 1.00 37.31 107 ASP A CA 1
ATOM 818 C C . ASP A 1 107 ? 34.415 6.389 -0.096 1.00 37.31 107 ASP A C 1
ATOM 820 O O . ASP A 1 107 ? 33.484 5.712 0.332 1.00 37.31 107 ASP A O 1
ATOM 824 N N . ASP A 1 108 ? 34.909 6.313 -1.337 1.00 38.38 108 ASP A N 1
ATOM 825 C CA . ASP A 1 108 ? 34.415 5.663 -2.549 1.00 38.38 108 ASP A CA 1
ATOM 826 C C . ASP A 1 108 ? 34.581 4.128 -2.585 1.00 38.38 108 ASP A C 1
ATOM 828 O O . ASP A 1 108 ? 35.523 3.574 -2.028 1.00 38.38 108 ASP A O 1
ATOM 832 N N . ASP A 1 109 ? 33.688 3.517 -3.377 1.00 40.44 109 ASP A N 1
ATOM 833 C CA . ASP A 1 109 ? 33.805 2.316 -4.227 1.00 40.44 109 ASP A CA 1
ATOM 834 C C . ASP A 1 109 ? 34.406 0.980 -3.695 1.00 40.44 109 ASP A C 1
ATOM 836 O O . ASP A 1 109 ? 35.537 0.891 -3.236 1.00 40.44 109 ASP A O 1
ATOM 840 N N . GLU A 1 110 ? 33.650 -0.097 -3.986 1.00 42.59 110 GLU A N 1
ATOM 841 C CA . GLU A 1 110 ? 33.964 -1.548 -3.933 1.00 42.59 110 GLU A CA 1
ATOM 842 C C . GLU A 1 110 ? 33.848 -2.289 -2.578 1.00 42.59 110 GLU A C 1
ATOM 844 O O . GLU A 1 110 ? 34.766 -2.316 -1.772 1.00 42.59 110 GLU A O 1
ATOM 849 N N . GLU A 1 111 ? 32.722 -2.988 -2.360 1.00 38.44 111 GLU A N 1
ATOM 850 C CA . GLU A 1 111 ? 32.589 -4.465 -2.426 1.00 38.44 111 GLU A CA 1
ATOM 851 C C . GLU A 1 111 ? 31.187 -4.889 -1.923 1.00 38.44 111 GLU A C 1
ATOM 853 O O . GLU A 1 111 ? 30.850 -4.778 -0.746 1.00 38.44 111 GLU A O 1
ATOM 858 N N . ASP A 1 112 ? 30.348 -5.365 -2.855 1.00 48.16 112 ASP A N 1
ATOM 859 C CA . ASP A 1 112 ? 29.147 -6.162 -2.572 1.00 48.16 112 ASP A CA 1
ATOM 860 C C . ASP A 1 112 ? 29.602 -7.556 -2.107 1.00 48.16 112 ASP A C 1
ATOM 862 O O . ASP A 1 112 ? 29.933 -8.390 -2.947 1.00 48.16 112 ASP A O 1
ATOM 866 N N . ASP A 1 113 ? 29.624 -7.798 -0.798 1.00 43.12 113 ASP A N 1
ATOM 867 C CA . ASP A 1 113 ? 29.198 -9.046 -0.141 1.00 43.12 113 ASP A CA 1
ATOM 868 C C . ASP A 1 113 ? 29.309 -8.839 1.379 1.00 43.12 113 ASP A C 1
ATOM 870 O O . ASP A 1 113 ? 30.384 -8.467 1.839 1.00 43.12 113 ASP A O 1
ATOM 874 N N . MET A 1 114 ? 28.219 -9.037 2.139 1.00 38.59 114 MET A N 1
ATOM 875 C CA . MET A 1 114 ? 28.201 -9.617 3.501 1.00 38.59 114 MET A CA 1
ATOM 876 C C . MET A 1 114 ? 26.788 -9.579 4.134 1.00 38.59 114 MET A C 1
ATOM 878 O O . MET A 1 114 ? 26.318 -8.567 4.645 1.00 38.59 114 MET A O 1
ATOM 882 N N . SER A 1 115 ? 26.167 -10.766 4.106 1.00 45.25 115 SER A N 1
ATOM 883 C CA . SER A 1 115 ? 25.133 -11.361 4.981 1.00 45.25 115 SER A CA 1
ATOM 884 C C . SER A 1 115 ? 23.822 -10.604 5.282 1.00 45.25 115 SER A C 1
ATOM 886 O O . SER A 1 115 ? 23.693 -9.915 6.292 1.00 45.25 115 SER A O 1
ATOM 888 N N . ASP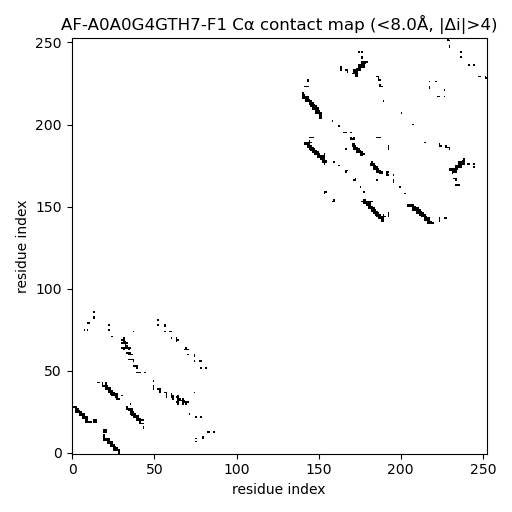 A 1 116 ? 22.794 -10.927 4.486 1.00 49.16 116 ASP A N 1
ATOM 889 C CA . ASP A 1 116 ? 21.363 -10.590 4.645 1.00 49.16 116 ASP A CA 1
ATOM 890 C C . ASP A 1 116 ? 20.646 -11.291 5.833 1.00 49.16 116 ASP A C 1
ATOM 892 O O . ASP A 1 116 ? 19.449 -11.082 6.047 1.00 49.16 116 ASP A O 1
ATOM 896 N N . ASP A 1 117 ? 21.341 -12.116 6.623 1.00 48.34 117 ASP A N 1
ATOM 897 C CA . ASP A 1 117 ? 20.705 -12.944 7.664 1.00 48.34 117 ASP A CA 1
ATOM 898 C C . ASP A 1 117 ? 20.248 -12.142 8.899 1.00 48.34 117 ASP A C 1
ATOM 900 O O . ASP A 1 117 ? 19.275 -12.523 9.546 1.00 48.34 117 ASP A O 1
ATOM 904 N N . ALA A 1 118 ? 20.873 -10.999 9.204 1.00 50.09 118 ALA A N 1
ATOM 905 C CA . ALA A 1 118 ? 20.504 -10.191 10.375 1.00 50.09 118 ALA A CA 1
ATOM 906 C C . ALA A 1 118 ? 19.245 -9.326 10.149 1.00 50.09 118 ALA A C 1
ATOM 908 O O . ALA A 1 118 ? 18.460 -9.112 11.068 1.00 50.09 118 ALA A O 1
ATOM 909 N N . LEU A 1 119 ? 19.012 -8.866 8.914 1.00 54.34 119 LEU A N 1
ATOM 910 C CA . LEU A 1 119 ? 17.860 -8.017 8.564 1.00 54.34 119 LEU A CA 1
ATOM 911 C C . LEU A 1 119 ? 16.567 -8.826 8.383 1.00 54.34 119 LEU A C 1
ATOM 913 O O . LEU A 1 119 ? 15.466 -8.294 8.535 1.00 54.34 119 LEU A O 1
ATOM 917 N N . ALA A 1 120 ? 16.687 -10.117 8.061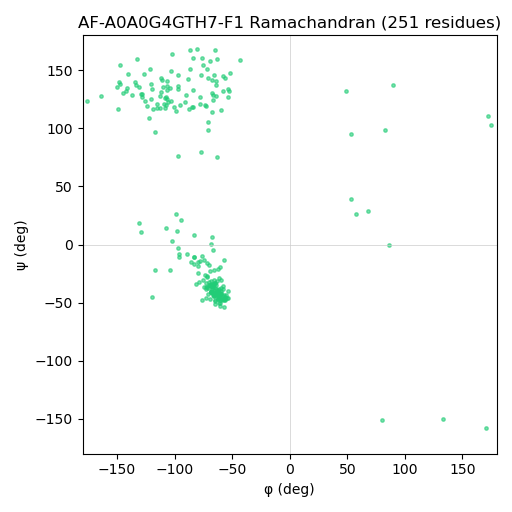 1.00 56.25 120 ALA A N 1
ATOM 918 C CA . ALA A 1 120 ? 15.546 -11.011 7.910 1.00 56.25 120 ALA A CA 1
ATOM 919 C C . ALA A 1 120 ? 14.874 -11.334 9.257 1.00 56.25 120 ALA A C 1
ATOM 921 O O . ALA A 1 120 ? 13.645 -11.394 9.316 1.00 56.25 120 ALA A O 1
ATOM 922 N N . GLU A 1 121 ? 15.651 -11.488 10.335 1.00 54.91 121 GLU A N 1
ATOM 923 C CA . GLU A 1 121 ? 15.109 -11.760 11.675 1.00 54.91 121 GLU A CA 1
ATOM 924 C C . GLU A 1 121 ? 14.377 -10.547 12.269 1.00 54.91 121 GLU A C 1
ATOM 926 O O . GLU A 1 121 ? 13.336 -10.706 12.911 1.00 54.91 121 GLU A O 1
ATOM 931 N N . GLU A 1 122 ? 14.852 -9.330 11.995 1.00 53.69 122 GLU A N 1
ATOM 932 C CA . GLU A 1 122 ? 14.233 -8.101 12.502 1.00 53.69 122 GLU A CA 1
ATOM 933 C C . GLU A 1 122 ? 12.891 -7.791 11.809 1.00 53.69 122 GLU A C 1
ATOM 935 O O . GLU A 1 122 ? 11.916 -7.402 12.457 1.00 53.69 122 GLU A O 1
ATOM 940 N N . LEU A 1 123 ? 12.779 -8.076 10.507 1.00 58.50 123 LEU A N 1
ATOM 941 C CA . LEU A 1 123 ? 11.527 -7.936 9.751 1.00 58.50 123 LEU A CA 1
ATOM 942 C C . LEU A 1 123 ? 10.470 -8.978 10.152 1.00 58.50 123 LEU A C 1
ATOM 944 O O . LEU A 1 123 ? 9.274 -8.679 10.162 1.00 58.50 123 LEU A O 1
ATOM 948 N N . GLN A 1 124 ? 10.899 -10.184 10.535 1.00 56.56 124 GLN A N 1
ATOM 949 C CA . GLN A 1 124 ? 9.990 -11.276 10.888 1.00 56.56 124 GLN A CA 1
ATOM 950 C C . GLN A 1 124 ? 9.285 -11.053 12.240 1.00 56.56 124 GLN A C 1
ATOM 952 O O . GLN A 1 124 ? 8.148 -11.498 12.429 1.00 56.56 124 GLN A O 1
ATOM 957 N N . LEU A 1 125 ? 9.910 -10.317 13.165 1.00 54.66 125 LEU A N 1
ATOM 958 C CA . LEU A 1 125 ? 9.298 -9.937 14.444 1.00 54.66 125 LEU A CA 1
ATOM 959 C C . LEU A 1 125 ? 8.218 -8.854 14.292 1.00 54.66 125 LEU A C 1
ATOM 961 O O . LEU A 1 125 ? 7.211 -8.893 15.003 1.00 54.66 125 LEU A O 1
ATOM 965 N N . LEU A 1 126 ? 8.374 -7.942 13.330 1.00 56.88 126 LEU A N 1
ATOM 966 C CA . LEU A 1 126 ? 7.402 -6.879 13.048 1.00 56.88 126 LEU A CA 1
ATOM 967 C C . LEU A 1 126 ? 6.143 -7.411 12.338 1.00 56.88 126 LEU A C 1
ATOM 969 O O . LEU A 1 126 ? 5.024 -6.996 12.651 1.00 56.88 126 LEU A O 1
ATOM 973 N N . GLU A 1 127 ? 6.292 -8.387 11.439 1.00 55.25 127 GLU A N 1
ATOM 974 C CA . GLU A 1 127 ? 5.164 -9.009 10.725 1.00 55.25 127 GLU A CA 1
ATOM 975 C C . GLU A 1 127 ? 4.225 -9.797 11.663 1.00 55.25 127 GLU A C 1
ATOM 977 O O . GLU A 1 127 ? 3.000 -9.788 11.489 1.00 55.25 127 GLU A O 1
ATOM 982 N N . LEU A 1 128 ? 4.767 -10.432 12.711 1.00 51.19 128 LEU A N 1
ATOM 983 C CA . LEU A 1 128 ? 3.974 -11.158 13.712 1.00 51.19 128 LEU A CA 1
ATOM 984 C C . LEU A 1 128 ? 3.085 -10.222 14.547 1.00 51.19 128 LEU A C 1
ATOM 986 O O . LEU A 1 128 ? 1.960 -10.595 14.891 1.00 51.19 128 LEU A O 1
ATOM 990 N N . GLN A 1 129 ? 3.548 -8.999 14.815 1.00 51.47 129 GLN A N 1
ATOM 991 C CA . GLN A 1 129 ? 2.801 -7.989 15.570 1.00 51.47 129 GLN A CA 1
ATOM 992 C C . GLN A 1 129 ? 1.674 -7.349 14.739 1.00 51.47 129 GLN A C 1
ATOM 994 O O . GLN A 1 129 ? 0.616 -7.029 15.284 1.00 51.47 129 GLN A O 1
ATOM 999 N N . ALA A 1 130 ? 1.839 -7.244 13.416 1.00 54.28 130 ALA A N 1
ATOM 1000 C CA . ALA A 1 130 ? 0.835 -6.670 12.515 1.00 54.28 130 ALA A CA 1
ATOM 1001 C C . ALA A 1 130 ? -0.403 -7.572 12.303 1.00 54.28 130 ALA A C 1
ATOM 1003 O O . ALA A 1 130 ? -1.505 -7.075 12.062 1.00 54.28 130 ALA A O 1
ATOM 1004 N N . SER A 1 131 ? -0.268 -8.900 12.428 1.00 44.75 131 SER A N 1
ATOM 1005 C CA . SER A 1 131 ? -1.363 -9.839 12.112 1.00 44.75 131 SER A CA 1
ATOM 1006 C C . SER A 1 131 ? -2.460 -9.957 13.187 1.00 44.75 131 SER A C 1
ATOM 1008 O O . SER A 1 131 ? -3.550 -10.461 12.905 1.00 44.75 131 SER A O 1
ATOM 1010 N N . ALA A 1 132 ? -2.218 -9.463 14.408 1.00 43.09 132 ALA A N 1
ATOM 1011 C CA . ALA A 1 132 ? -3.154 -9.580 15.531 1.00 43.09 132 ALA A CA 1
ATOM 1012 C C . ALA A 1 132 ? -4.259 -8.498 15.553 1.00 43.09 132 ALA A C 1
ATOM 1014 O O . ALA A 1 132 ? -5.227 -8.623 16.304 1.00 43.09 132 ALA A O 1
ATOM 1015 N N . ALA A 1 133 ? -4.159 -7.457 14.718 1.00 40.91 133 ALA A N 1
ATOM 1016 C CA . ALA A 1 133 ? -4.995 -6.253 14.793 1.00 40.91 133 ALA A CA 1
ATOM 1017 C C . ALA A 1 133 ? -6.197 -6.220 13.822 1.00 40.91 133 ALA A C 1
ATOM 1019 O O . ALA A 1 133 ? -6.681 -5.149 13.458 1.00 40.91 133 ALA A O 1
ATOM 1020 N N . ALA A 1 134 ? -6.730 -7.368 13.393 1.00 39.44 134 ALA A N 1
ATOM 1021 C CA . ALA A 1 134 ? -7.895 -7.391 12.504 1.00 39.44 134 ALA A CA 1
ATOM 1022 C C . ALA A 1 134 ? -9.211 -7.101 13.261 1.00 39.44 134 ALA A C 1
ATOM 1024 O O . ALA A 1 134 ? -9.990 -8.004 13.574 1.00 39.44 134 ALA A O 1
ATOM 1025 N N . ARG A 1 135 ? -9.488 -5.819 13.534 1.00 39.03 135 ARG A N 1
ATOM 1026 C CA . ARG A 1 135 ? -10.814 -5.315 13.933 1.00 39.03 135 ARG A CA 1
ATOM 1027 C C . ARG A 1 135 ? -11.517 -4.762 12.682 1.00 39.03 135 ARG A C 1
ATOM 1029 O O . ARG A 1 135 ? -10.878 -4.044 11.919 1.00 39.03 135 ARG A O 1
ATOM 1036 N N . PRO A 1 136 ? -12.799 -5.079 12.414 1.00 36.00 136 PRO A N 1
ATOM 1037 C CA . PRO A 1 136 ? -13.473 -4.539 11.236 1.00 36.00 136 PRO A CA 1
ATOM 1038 C C . PRO A 1 136 ? -13.633 -3.017 11.403 1.00 36.00 136 PRO A C 1
ATOM 1040 O O . PRO A 1 136 ? -14.132 -2.592 12.452 1.00 36.00 136 PRO A O 1
ATOM 1043 N N . PRO A 1 137 ? -13.223 -2.193 10.421 1.00 41.59 137 PRO A N 1
ATOM 1044 C CA . PRO A 1 137 ? -13.298 -0.748 10.564 1.00 41.59 137 PRO A CA 1
ATOM 1045 C C . PRO A 1 137 ? -14.761 -0.293 10.589 1.00 41.59 137 PRO A C 1
ATOM 1047 O O . PRO A 1 137 ? -15.624 -0.815 9.870 1.00 41.59 137 PRO A O 1
ATOM 1050 N N . ALA A 1 138 ? -15.044 0.697 11.438 1.00 40.38 138 ALA A N 1
ATOM 1051 C CA . ALA A 1 138 ? -16.246 1.514 11.332 1.00 40.38 138 ALA A CA 1
ATOM 1052 C C . ALA A 1 138 ? -16.342 2.062 9.897 1.00 40.38 138 ALA A C 1
ATOM 1054 O O . ALA A 1 138 ? -15.317 2.263 9.257 1.00 40.38 138 ALA A O 1
ATOM 1055 N N . ARG A 1 139 ? -17.558 2.254 9.366 1.00 41.19 139 ARG A N 1
ATOM 1056 C CA . ARG A 1 139 ? -17.812 2.628 7.960 1.00 41.19 139 ARG A CA 1
ATOM 1057 C C . ARG A 1 139 ? -17.221 4.004 7.599 1.00 41.19 139 ARG A C 1
ATOM 1059 O O . ARG A 1 139 ? -17.959 4.977 7.479 1.00 41.19 139 ARG A O 1
ATOM 1066 N N . GLN A 1 140 ? -15.909 4.077 7.422 1.00 53.28 140 GLN A N 1
ATOM 1067 C CA . GLN A 1 140 ? -15.214 5.145 6.724 1.00 53.28 140 GLN A CA 1
ATOM 1068 C C . GLN A 1 140 ? -15.519 4.999 5.231 1.00 53.28 140 GLN A C 1
ATOM 1070 O O . GLN A 1 140 ? -15.697 3.888 4.719 1.00 53.28 140 GLN A O 1
ATOM 1075 N N . GLN A 1 141 ? -15.674 6.128 4.545 1.00 59.06 141 GLN A N 1
ATOM 1076 C CA . GLN A 1 141 ? -15.816 6.140 3.094 1.00 59.06 141 GLN A CA 1
ATOM 1077 C C . GLN A 1 141 ? -14.555 5.503 2.510 1.00 59.06 141 GLN A C 1
ATOM 1079 O O . GLN A 1 141 ? -13.453 5.985 2.740 1.00 59.06 141 GLN A O 1
ATOM 1084 N N . GLN A 1 142 ? -14.710 4.365 1.834 1.00 78.88 142 GLN A N 1
ATOM 1085 C CA . GLN A 1 142 ? -13.571 3.672 1.247 1.00 78.88 142 GLN A CA 1
ATOM 1086 C C . GLN A 1 142 ? -13.019 4.533 0.114 1.00 78.88 142 GLN A C 1
ATOM 1088 O O . GLN A 1 142 ? -13.779 4.970 -0.745 1.00 78.88 142 GLN A O 1
ATOM 1093 N N . GLN A 1 143 ? -11.712 4.764 0.100 1.00 90.06 143 GLN A N 1
ATOM 1094 C CA . GLN A 1 143 ? -11.036 5.462 -0.988 1.00 90.06 143 GLN A CA 1
ATOM 1095 C C . GLN A 1 143 ? -10.169 4.477 -1.764 1.00 90.06 143 GLN A C 1
ATOM 1097 O O . GLN A 1 143 ? -9.479 3.632 -1.185 1.00 90.06 143 GLN A O 1
ATOM 1102 N N . LEU A 1 144 ? -10.243 4.565 -3.088 1.00 91.62 144 LEU A N 1
ATOM 1103 C CA . LEU A 1 144 ? -9.376 3.847 -4.007 1.00 91.62 144 LEU A CA 1
ATOM 1104 C C . LEU A 1 144 ? -8.220 4.770 -4.394 1.00 91.62 144 LEU A C 1
ATOM 1106 O O . LEU A 1 144 ? -8.446 5.823 -4.986 1.00 91.62 144 LEU A O 1
ATOM 1110 N N . GLY A 1 145 ? -7.001 4.347 -4.090 1.00 94.25 145 GLY A N 1
ATOM 1111 C CA . GLY A 1 145 ? -5.774 5.033 -4.465 1.00 94.25 145 GLY A CA 1
ATOM 1112 C C . GLY A 1 145 ? -5.152 4.450 -5.727 1.00 94.25 145 GLY A C 1
ATOM 1113 O O . GLY A 1 145 ? -5.185 3.234 -5.949 1.00 94.25 145 GLY A O 1
ATOM 1114 N N . ARG A 1 146 ? -4.524 5.308 -6.532 1.00 95.25 146 ARG A N 1
ATOM 1115 C CA . ARG A 1 146 ? -3.568 4.925 -7.575 1.00 95.25 146 ARG A CA 1
ATOM 1116 C C . ARG A 1 146 ? -2.318 5.762 -7.475 1.00 95.25 146 ARG A C 1
ATOM 1118 O O . ARG A 1 146 ? -2.389 6.982 -7.361 1.00 95.25 146 ARG A O 1
ATOM 1125 N N . ARG A 1 147 ? -1.164 5.112 -7.588 1.00 96.06 147 ARG A N 1
ATOM 1126 C CA . ARG A 1 147 ? 0.126 5.801 -7.577 1.00 96.06 147 ARG A CA 1
ATOM 1127 C C . ARG A 1 147 ? 1.023 5.287 -8.687 1.00 96.06 147 ARG A C 1
ATOM 1129 O O . ARG A 1 147 ? 1.075 4.090 -8.961 1.00 96.06 147 ARG A O 1
ATOM 1136 N N . VAL A 1 148 ? 1.728 6.215 -9.323 1.00 96.12 148 VAL A N 1
ATOM 1137 C CA . VAL A 1 148 ? 2.741 5.949 -10.344 1.00 96.12 148 VAL A CA 1
ATOM 1138 C C . VAL A 1 148 ? 4.061 6.484 -9.831 1.00 96.12 148 VAL A C 1
ATOM 1140 O O . VAL A 1 148 ? 4.234 7.690 -9.660 1.00 96.12 148 VAL A O 1
ATOM 1143 N N . CYS A 1 149 ? 5.014 5.591 -9.625 1.00 96.50 149 CYS A N 1
ATOM 1144 C CA . CYS A 1 149 ? 6.343 5.915 -9.147 1.00 96.50 149 CYS A CA 1
ATOM 1145 C C . CYS A 1 149 ? 7.371 5.692 -10.245 1.00 96.50 149 CYS A C 1
ATOM 1147 O O . CYS A 1 149 ? 7.315 4.728 -11.008 1.00 96.50 149 CYS A O 1
ATOM 1149 N N . TYR A 1 150 ? 8.342 6.590 -10.289 1.00 96.31 150 TYR A N 1
ATOM 1150 C CA . TYR A 1 150 ? 9.461 6.559 -11.207 1.00 96.31 150 TYR A CA 1
ATOM 1151 C C . TYR A 1 150 ? 10.759 6.472 -10.418 1.00 96.31 150 TYR A C 1
ATOM 1153 O O . TYR A 1 150 ? 10.988 7.250 -9.491 1.00 96.31 150 TYR A O 1
ATOM 1161 N N . SER A 1 151 ? 11.652 5.585 -10.838 1.00 94.56 151 SER A N 1
ATOM 1162 C CA . SER A 1 151 ? 12.993 5.469 -10.288 1.00 94.56 151 SER A CA 1
ATOM 1163 C C . SER A 1 151 ? 14.048 5.388 -11.382 1.00 94.56 151 SER A C 1
ATOM 1165 O O . SER A 1 151 ? 13.761 5.064 -12.538 1.00 94.56 151 SER A O 1
ATOM 1167 N N . HIS A 1 152 ? 15.298 5.694 -11.023 1.00 89.69 152 HIS A N 1
ATOM 1168 C CA . HIS A 1 152 ? 16.406 5.587 -11.972 1.00 89.69 152 HIS A CA 1
ATOM 1169 C C . HIS A 1 152 ? 16.542 4.137 -12.460 1.00 89.69 152 HIS A C 1
ATOM 1171 O O . HIS A 1 152 ? 16.447 3.877 -13.652 1.00 89.69 152 HIS A O 1
ATOM 1177 N N . HIS A 1 153 ? 16.638 3.163 -11.554 1.00 91.50 153 HIS A N 1
ATOM 1178 C CA . HIS A 1 153 ? 16.542 1.751 -11.911 1.00 91.50 153 HIS A CA 1
ATOM 1179 C C . HIS A 1 153 ? 15.911 0.918 -10.796 1.00 91.50 153 HIS A C 1
ATOM 1181 O O . HIS A 1 153 ? 16.084 1.220 -9.617 1.00 91.50 153 HIS A O 1
ATOM 1187 N N . ILE A 1 154 ? 15.305 -0.208 -11.178 1.00 93.38 154 ILE A N 1
ATOM 1188 C CA . ILE A 1 154 ? 14.984 -1.323 -10.275 1.00 93.38 154 ILE A CA 1
ATOM 1189 C C . ILE A 1 154 ? 15.785 -2.533 -10.770 1.00 93.38 154 ILE A C 1
ATOM 1191 O O . ILE A 1 154 ? 15.410 -3.160 -11.758 1.00 93.38 154 ILE A O 1
ATOM 1195 N N . ARG A 1 155 ? 16.952 -2.789 -10.164 1.00 90.12 155 ARG A N 1
ATOM 1196 C CA . ARG A 1 155 ? 17.845 -3.916 -10.519 1.00 90.12 155 ARG A CA 1
ATOM 1197 C C . ARG A 1 155 ? 18.059 -4.875 -9.354 1.00 90.12 155 ARG A C 1
ATOM 1199 O O . ARG A 1 155 ? 17.968 -6.077 -9.564 1.00 90.12 155 ARG A O 1
ATOM 1206 N N . ALA A 1 156 ? 18.313 -4.328 -8.163 1.00 90.06 156 ALA A N 1
ATOM 1207 C CA . ALA A 1 156 ? 18.558 -5.103 -6.951 1.00 90.06 156 ALA A CA 1
ATOM 1208 C C . ALA A 1 156 ? 17.422 -6.102 -6.697 1.00 90.06 156 ALA A C 1
ATOM 1210 O O . ALA A 1 156 ? 16.249 -5.717 -6.665 1.00 90.06 156 ALA A O 1
ATOM 1211 N N . GLU A 1 157 ? 17.784 -7.369 -6.516 1.00 89.31 157 GLU A N 1
ATOM 1212 C CA . GLU A 1 157 ? 16.841 -8.463 -6.287 1.00 89.31 157 GLU A CA 1
ATOM 1213 C C . GLU A 1 157 ? 16.041 -8.257 -4.999 1.00 89.31 157 GLU A C 1
ATOM 1215 O O . GLU A 1 157 ? 14.822 -8.409 -5.002 1.00 89.31 157 GLU A O 1
ATOM 1220 N N . THR A 1 158 ? 16.688 -7.750 -3.951 1.00 90.19 158 THR A N 1
ATOM 1221 C CA . THR A 1 158 ? 16.056 -7.390 -2.677 1.00 90.19 158 THR A CA 1
ATOM 1222 C C . THR A 1 158 ? 14.914 -6.388 -2.868 1.00 90.19 158 THR A C 1
ATOM 1224 O O . THR A 1 158 ? 13.799 -6.603 -2.395 1.00 90.19 158 THR A O 1
ATOM 1227 N N . LYS A 1 159 ? 15.135 -5.323 -3.656 1.00 92.56 159 LYS A N 1
ATOM 1228 C CA . LYS A 1 159 ? 14.088 -4.328 -3.956 1.00 92.56 159 LYS A CA 1
ATOM 1229 C C . LYS A 1 159 ? 12.941 -4.942 -4.747 1.00 92.56 159 LYS A C 1
ATOM 1231 O O . LYS A 1 159 ? 11.787 -4.647 -4.465 1.00 92.56 159 LYS A O 1
ATOM 1236 N N . ARG A 1 160 ? 13.255 -5.787 -5.732 1.00 94.75 160 ARG A N 1
ATOM 1237 C CA . ARG A 1 160 ? 12.254 -6.499 -6.541 1.00 94.75 160 ARG A CA 1
ATOM 1238 C C . ARG A 1 160 ? 11.373 -7.391 -5.667 1.00 94.75 160 ARG A C 1
ATOM 1240 O O . ARG A 1 160 ? 10.151 -7.339 -5.792 1.00 94.75 160 ARG A O 1
ATOM 1247 N N . ARG A 1 161 ? 11.979 -8.124 -4.727 1.00 92.31 161 ARG A N 1
ATOM 1248 C CA . ARG A 1 161 ? 11.259 -8.960 -3.762 1.00 92.31 161 ARG A CA 1
ATOM 1249 C C . ARG A 1 161 ? 10.318 -8.130 -2.892 1.00 92.31 161 ARG A C 1
ATOM 1251 O O . ARG A 1 161 ? 9.134 -8.447 -2.842 1.00 92.31 161 ARG A O 1
ATOM 1258 N N . TYR A 1 162 ? 10.805 -7.044 -2.287 1.00 94.44 162 TYR A N 1
ATOM 1259 C CA . TYR A 1 162 ? 9.979 -6.175 -1.439 1.00 94.44 162 TYR A CA 1
ATOM 1260 C C . TYR A 1 162 ? 8.840 -5.494 -2.199 1.00 94.44 162 TYR A C 1
ATOM 1262 O O . TYR A 1 162 ? 7.714 -5.460 -1.709 1.00 94.44 162 TYR A O 1
ATOM 1270 N N . ILE A 1 163 ? 9.098 -5.026 -3.424 1.00 95.75 163 ILE A N 1
ATOM 1271 C CA . ILE A 1 163 ? 8.077 -4.433 -4.299 1.00 95.75 163 ILE A CA 1
ATOM 1272 C C . ILE A 1 163 ? 6.887 -5.382 -4.477 1.00 95.75 163 ILE A C 1
ATOM 1274 O O . ILE A 1 163 ? 5.745 -4.939 -4.363 1.00 95.75 163 ILE A O 1
ATOM 1278 N N . ILE A 1 164 ? 7.141 -6.665 -4.747 1.00 94.31 164 ILE A N 1
ATOM 1279 C CA . ILE A 1 164 ? 6.084 -7.662 -4.961 1.00 94.31 164 ILE A CA 1
ATOM 1280 C C . ILE A 1 164 ? 5.456 -8.075 -3.625 1.00 94.31 164 ILE A C 1
ATOM 1282 O O . ILE A 1 164 ? 4.232 -8.094 -3.507 1.00 94.31 164 ILE A O 1
ATOM 1286 N N . GLN A 1 165 ? 6.279 -8.382 -2.616 1.00 93.44 165 GLN A N 1
ATOM 1287 C CA . GLN A 1 165 ? 5.828 -8.852 -1.304 1.00 93.44 165 GLN A CA 1
ATOM 1288 C C . GLN A 1 165 ? 4.870 -7.851 -0.654 1.00 93.44 165 GLN A C 1
ATOM 1290 O O . GLN A 1 165 ? 3.740 -8.217 -0.337 1.00 93.44 165 GLN A O 1
ATOM 1295 N N . TRP A 1 166 ? 5.274 -6.584 -0.530 1.00 95.94 166 TRP A N 1
ATOM 1296 C CA . TRP A 1 166 ? 4.450 -5.563 0.119 1.00 95.94 166 TRP A CA 1
ATOM 1297 C C . TRP A 1 166 ? 3.194 -5.227 -0.683 1.00 95.94 166 TRP A C 1
ATOM 1299 O O . TRP A 1 166 ? 2.158 -4.927 -0.097 1.00 95.94 166 TRP A O 1
ATOM 1309 N N . ALA A 1 167 ? 3.244 -5.310 -2.017 1.00 93.44 167 ALA A N 1
ATOM 1310 C CA . ALA A 1 167 ? 2.057 -5.080 -2.832 1.00 93.44 167 ALA A CA 1
ATOM 1311 C C . ALA A 1 167 ? 0.999 -6.162 -2.577 1.00 93.44 167 ALA A C 1
ATOM 1313 O O . ALA A 1 167 ? -0.172 -5.847 -2.374 1.00 93.44 167 ALA A O 1
ATOM 1314 N N . LEU A 1 168 ? 1.411 -7.432 -2.525 1.00 90.56 168 LEU A N 1
ATOM 1315 C CA . LEU A 1 168 ? 0.509 -8.545 -2.228 1.00 90.56 168 LEU A CA 1
ATOM 1316 C C . LEU A 1 168 ? 0.002 -8.506 -0.777 1.00 90.56 168 LEU A C 1
ATOM 1318 O O . LEU A 1 168 ? -1.188 -8.726 -0.549 1.00 90.56 168 LEU A O 1
ATOM 1322 N N . GLU A 1 169 ? 0.875 -8.182 0.181 1.00 90.88 169 GLU A N 1
ATOM 1323 C CA . GLU A 1 169 ? 0.541 -8.017 1.604 1.00 90.88 169 GLU A CA 1
ATOM 1324 C C . GLU A 1 169 ? -0.562 -6.967 1.804 1.00 90.88 169 GLU A C 1
ATOM 1326 O O . GLU A 1 169 ? -1.580 -7.2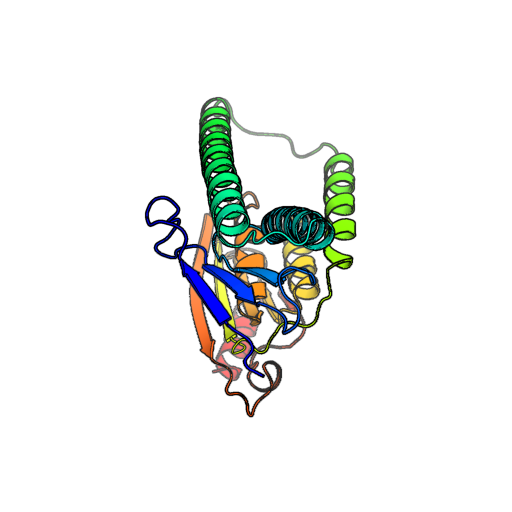36 2.444 1.00 90.88 169 GLU A O 1
ATOM 1331 N N . LEU A 1 170 ? -0.413 -5.804 1.165 1.00 88.62 170 LEU A N 1
ATOM 1332 C CA . LEU A 1 170 ? -1.353 -4.682 1.245 1.00 88.62 170 LEU A CA 1
ATOM 1333 C C . LEU A 1 170 ? -2.545 -4.820 0.277 1.00 88.62 170 LEU A C 1
ATOM 1335 O O . LEU A 1 170 ? -3.355 -3.901 0.141 1.00 88.62 170 LEU A O 1
ATOM 1339 N N . ARG A 1 171 ? -2.686 -5.977 -0.390 1.00 88.19 171 ARG A N 1
ATOM 1340 C CA . ARG A 1 171 ? -3.746 -6.278 -1.376 1.00 88.19 171 ARG A CA 1
ATOM 1341 C C . ARG A 1 171 ? -3.847 -5.227 -2.484 1.00 88.19 171 ARG A C 1
ATOM 1343 O O . ARG A 1 171 ? -4.946 -4.858 -2.929 1.00 88.19 171 ARG A O 1
ATOM 1350 N N . LEU A 1 172 ? -2.692 -4.747 -2.921 1.00 92.88 172 LEU A N 1
ATOM 1351 C CA . LEU A 1 172 ? -2.535 -3.838 -4.039 1.00 92.88 172 LEU A CA 1
ATOM 1352 C C . LEU A 1 172 ? -2.384 -4.625 -5.337 1.00 92.88 172 LEU A C 1
ATOM 1354 O O . LEU A 1 172 ? -1.753 -5.679 -5.399 1.00 92.88 172 LEU A O 1
ATOM 1358 N N . GLY A 1 173 ? -2.984 -4.075 -6.379 1.00 94.25 173 GLY A N 1
ATOM 1359 C CA . GLY A 1 173 ? -2.837 -4.526 -7.748 1.00 94.25 173 GLY A CA 1
ATOM 1360 C C . GLY A 1 173 ? -1.887 -3.627 -8.527 1.00 94.25 173 GLY A C 1
ATOM 1361 O O . GLY A 1 173 ? -1.623 -2.498 -8.112 1.00 94.25 173 GLY A O 1
ATOM 1362 N N . GLY A 1 174 ? -1.402 -4.102 -9.670 1.00 95.44 174 GLY A N 1
ATOM 1363 C CA . GLY A 1 174 ? -0.630 -3.286 -10.604 1.00 95.44 174 GLY A CA 1
ATOM 1364 C C . GLY A 1 174 ? 0.643 -3.955 -11.102 1.00 95.44 174 GLY A C 1
ATOM 1365 O O . GLY A 1 174 ? 0.700 -5.175 -11.258 1.00 95.44 174 GLY A O 1
ATOM 1366 N N . PHE A 1 175 ? 1.645 -3.133 -11.411 1.00 96.06 175 PHE A N 1
ATOM 1367 C CA . PHE A 1 175 ? 2.832 -3.556 -12.143 1.00 96.06 175 PHE A CA 1
ATOM 1368 C C . PHE A 1 175 ? 4.104 -2.919 -11.594 1.00 96.06 175 PHE A C 1
ATOM 1370 O O . PHE A 1 175 ? 4.121 -1.742 -11.231 1.00 96.06 175 PHE A O 1
ATOM 1377 N N . SER A 1 176 ? 5.211 -3.652 -11.650 1.00 97.12 176 SER A N 1
ATOM 1378 C CA . SER A 1 176 ? 6.553 -3.077 -11.557 1.00 97.12 176 SER A CA 1
ATOM 1379 C C . SER A 1 176 ? 7.349 -3.408 -12.810 1.00 97.12 176 SER A C 1
ATOM 1381 O O . SER A 1 176 ? 7.298 -4.519 -13.312 1.00 97.12 176 SER A O 1
ATOM 1383 N N . LYS A 1 177 ? 8.099 -2.450 -13.347 1.00 96.38 177 LYS A N 1
ATOM 1384 C CA . LYS A 1 177 ? 8.964 -2.644 -14.512 1.00 96.38 177 LYS A CA 1
ATOM 1385 C C . LYS A 1 177 ? 10.414 -2.457 -14.096 1.00 96.38 177 LYS A C 1
ATOM 1387 O O . LYS A 1 177 ? 10.805 -1.376 -13.648 1.00 96.38 177 LYS A O 1
ATOM 1392 N N . ILE A 1 178 ? 11.227 -3.494 -14.296 1.00 94.00 178 ILE A N 1
ATOM 1393 C CA . ILE A 1 178 ? 12.643 -3.505 -13.901 1.00 94.00 178 ILE A CA 1
ATOM 1394 C C . ILE A 1 178 ? 13.551 -2.767 -14.903 1.00 94.00 178 ILE A C 1
ATOM 1396 O O . ILE A 1 178 ? 13.169 -2.444 -16.029 1.00 94.00 178 ILE A O 1
ATOM 1400 N N . GLY A 1 179 ? 14.807 -2.506 -14.537 1.00 92.00 179 GLY A N 1
ATOM 1401 C CA . GLY A 1 179 ? 15.790 -1.860 -15.422 1.00 92.00 179 GLY A CA 1
ATOM 1402 C C . GLY A 1 179 ? 15.645 -0.334 -15.507 1.00 92.00 179 GLY A C 1
ATOM 1403 O O . GLY A 1 179 ? 15.253 0.291 -14.532 1.00 92.00 179 GLY A O 1
ATOM 1404 N N . TYR A 1 180 ? 16.021 0.279 -16.640 1.00 89.25 180 TYR A N 1
ATOM 1405 C CA . TYR A 1 180 ? 15.931 1.736 -16.873 1.00 89.25 180 TYR A CA 1
ATOM 1406 C C . TYR A 1 180 ? 14.756 2.106 -17.790 1.00 89.25 180 TYR A C 1
ATOM 1408 O O . TYR A 1 180 ? 14.605 1.463 -18.833 1.00 89.25 180 TYR A O 1
ATOM 1416 N N . PRO A 1 181 ? 13.960 3.131 -17.458 1.00 92.00 181 PRO A N 1
ATOM 1417 C CA . PRO A 1 181 ? 13.716 3.575 -16.086 1.00 92.00 181 PRO A CA 1
ATOM 1418 C C . PRO A 1 181 ? 13.012 2.470 -15.287 1.00 92.00 181 PRO A C 1
ATOM 1420 O O . PRO A 1 181 ? 12.418 1.562 -15.886 1.00 92.00 181 PRO A O 1
ATOM 1423 N N . GLY A 1 182 ? 13.088 2.543 -13.962 1.00 95.50 182 GLY A N 1
ATOM 1424 C CA . GLY A 1 182 ? 12.257 1.725 -13.087 1.00 95.50 182 GLY A CA 1
ATOM 1425 C C . GLY A 1 182 ? 10.900 2.395 -12.909 1.00 95.50 182 GLY A C 1
ATOM 1426 O O . GLY A 1 182 ? 10.839 3.603 -12.684 1.00 95.50 182 GLY A O 1
ATOM 1427 N N . VAL A 1 183 ? 9.813 1.642 -13.047 1.00 96.81 183 VAL A N 1
ATOM 1428 C CA . VAL A 1 183 ? 8.456 2.181 -12.872 1.00 96.81 183 VAL A CA 1
ATOM 1429 C C . VAL A 1 183 ? 7.654 1.238 -11.998 1.00 96.81 183 VAL A C 1
ATOM 1431 O O . VAL A 1 183 ? 7.745 0.027 -12.168 1.00 96.81 183 VAL A O 1
ATOM 1434 N N . VAL A 1 184 ? 6.886 1.789 -11.067 1.00 97.50 184 VAL A N 1
ATOM 1435 C CA . VAL A 1 184 ? 5.951 1.034 -10.230 1.00 97.50 184 VAL A CA 1
ATOM 1436 C C . VAL A 1 184 ? 4.594 1.709 -10.326 1.00 97.50 184 VAL A C 1
ATOM 1438 O O . VAL A 1 184 ? 4.503 2.924 -10.176 1.00 97.50 184 VAL A O 1
ATOM 1441 N N . ILE A 1 185 ? 3.553 0.940 -10.613 1.00 96.62 185 ILE A N 1
ATOM 1442 C CA . ILE A 1 185 ? 2.174 1.411 -10.698 1.00 96.62 185 ILE A CA 1
ATOM 1443 C C . ILE A 1 185 ? 1.351 0.545 -9.765 1.00 96.62 185 ILE A C 1
ATOM 1445 O O . ILE A 1 185 ? 1.347 -0.676 -9.921 1.00 96.62 185 ILE A O 1
ATOM 1449 N N . VAL A 1 186 ? 0.665 1.171 -8.815 1.00 96.69 186 VAL A N 1
ATOM 1450 C CA . VAL A 1 186 ? -0.150 0.469 -7.820 1.00 96.69 186 VAL A CA 1
ATOM 1451 C C . VAL A 1 186 ? -1.570 1.011 -7.786 1.00 96.69 186 VAL A C 1
ATOM 1453 O O . VAL A 1 186 ? -1.786 2.205 -7.994 1.00 96.69 186 VAL A O 1
ATOM 1456 N N . GLU A 1 187 ? -2.524 0.130 -7.504 1.00 95.00 187 GLU A N 1
ATOM 1457 C CA . GLU A 1 187 ? -3.930 0.456 -7.272 1.00 95.00 187 GLU A CA 1
ATOM 1458 C C . GLU A 1 187 ? -4.512 -0.406 -6.146 1.00 95.00 187 GLU A C 1
ATOM 1460 O O . GLU A 1 187 ? -4.359 -1.632 -6.125 1.00 95.00 187 GLU A O 1
ATOM 1465 N N . GLY A 1 188 ? -5.254 0.215 -5.235 1.00 93.19 188 GLY A N 1
ATOM 1466 C CA . GLY A 1 188 ? -5.935 -0.492 -4.157 1.00 93.19 188 GLY A CA 1
ATOM 1467 C C . GLY A 1 188 ? -6.516 0.456 -3.112 1.00 93.19 188 GLY A C 1
ATOM 1468 O O . GLY A 1 188 ? -6.789 1.610 -3.433 1.00 93.19 188 GLY A O 1
ATOM 1469 N N . PRO A 1 189 ? -6.752 -0.020 -1.878 1.00 90.62 189 PRO A N 1
ATOM 1470 C CA . PRO A 1 189 ? -7.140 0.843 -0.768 1.00 90.62 189 PRO A CA 1
ATOM 1471 C C . PRO A 1 189 ? -6.144 1.984 -0.594 1.00 90.62 189 PRO A C 1
ATOM 1473 O O . PRO A 1 189 ? -4.939 1.740 -0.602 1.00 90.62 189 PRO A O 1
ATOM 1476 N N . GLU A 1 190 ? -6.647 3.207 -0.436 1.00 93.88 190 GLU A N 1
ATOM 1477 C CA . GLU A 1 190 ? -5.808 4.407 -0.359 1.00 93.88 190 GLU A CA 1
ATOM 1478 C C . GLU A 1 190 ? -4.761 4.318 0.759 1.00 93.88 190 GLU A C 1
ATOM 1480 O O . GLU A 1 190 ? -3.577 4.532 0.509 1.00 93.88 190 GLU A O 1
ATOM 1485 N N . GLU A 1 191 ? -5.169 3.866 1.945 1.00 90.50 191 GLU A N 1
ATOM 1486 C CA . GLU A 1 191 ? -4.273 3.600 3.079 1.00 90.50 191 GLU A CA 1
ATOM 1487 C C . GLU A 1 191 ? -3.151 2.619 2.708 1.00 90.50 191 GLU A C 1
ATOM 1489 O O . GLU A 1 191 ? -1.981 2.846 3.011 1.00 90.50 191 GLU A O 1
ATOM 1494 N N . GLY A 1 192 ? -3.493 1.547 1.985 1.00 91.69 192 GLY A N 1
ATOM 1495 C CA . GLY A 1 192 ? -2.523 0.558 1.524 1.00 91.69 192 GLY A CA 1
ATOM 1496 C C . GLY A 1 192 ? -1.560 1.139 0.493 1.00 91.69 192 GLY A C 1
ATOM 1497 O O . GLY A 1 192 ? -0.363 0.872 0.549 1.00 91.69 192 GLY A O 1
ATOM 1498 N N . CYS A 1 193 ? -2.048 1.959 -0.440 1.00 93.94 193 CYS A N 1
ATOM 1499 C CA . CYS A 1 193 ? -1.189 2.622 -1.415 1.00 93.94 193 CYS A CA 1
ATOM 1500 C C . CYS A 1 193 ? -0.241 3.634 -0.753 1.00 93.94 193 CYS A C 1
ATOM 1502 O O . CYS A 1 193 ? 0.918 3.712 -1.159 1.00 93.94 193 CYS A O 1
ATOM 1504 N N . MET A 1 194 ? -0.706 4.378 0.252 1.00 94.75 194 MET A N 1
ATOM 1505 C CA . MET A 1 194 ? 0.109 5.330 1.005 1.00 94.75 194 MET A CA 1
ATOM 1506 C C . MET A 1 194 ? 1.213 4.609 1.784 1.00 94.75 194 MET A C 1
ATOM 1508 O O . MET A 1 194 ? 2.391 4.912 1.598 1.00 94.75 194 MET A O 1
ATOM 1512 N N . GLU A 1 195 ? 0.849 3.586 2.559 1.00 94.12 195 GLU A N 1
ATOM 1513 C CA . GLU A 1 195 ? 1.794 2.746 3.302 1.00 94.12 195 GLU A CA 1
ATOM 1514 C C . GLU A 1 195 ? 2.828 2.100 2.370 1.00 94.12 195 GLU A C 1
ATOM 1516 O O . GLU A 1 195 ? 4.031 2.128 2.635 1.00 94.12 195 GLU A O 1
ATOM 1521 N N . TYR A 1 196 ? 2.387 1.578 1.224 1.00 96.69 196 TYR A N 1
ATOM 1522 C CA . TYR A 1 196 ? 3.278 0.981 0.234 1.00 96.69 196 TYR A CA 1
ATOM 1523 C C . TYR A 1 196 ? 4.326 1.975 -0.281 1.00 96.69 196 TYR A C 1
ATOM 1525 O O . TYR A 1 196 ? 5.504 1.629 -0.391 1.00 96.69 196 TYR A O 1
ATOM 1533 N N . ILE A 1 197 ? 3.932 3.220 -0.565 1.00 96.56 197 ILE A N 1
ATOM 1534 C CA . ILE A 1 197 ? 4.882 4.250 -0.999 1.00 96.56 197 ILE A CA 1
ATOM 1535 C C . ILE A 1 197 ? 5.828 4.657 0.121 1.00 96.56 197 ILE A C 1
ATOM 1537 O O . ILE A 1 197 ? 7.026 4.764 -0.145 1.00 96.56 197 ILE A O 1
ATOM 1541 N N . THR A 1 198 ? 5.339 4.805 1.350 1.00 94.31 198 THR A N 1
ATOM 1542 C CA . THR A 1 198 ? 6.180 5.090 2.518 1.00 94.31 198 THR A CA 1
ATOM 1543 C C . THR A 1 198 ? 7.254 4.015 2.693 1.00 94.31 198 THR A C 1
ATOM 1545 O O . THR A 1 198 ? 8.437 4.335 2.821 1.00 94.31 198 THR A O 1
ATOM 1548 N N . ARG A 1 199 ? 6.884 2.728 2.605 1.00 96.06 199 ARG A N 1
ATOM 1549 C CA . ARG A 1 199 ? 7.842 1.609 2.660 1.00 96.06 199 ARG A CA 1
ATOM 1550 C C . ARG A 1 199 ? 8.846 1.655 1.512 1.00 96.06 199 ARG A C 1
ATOM 1552 O O . ARG A 1 199 ? 10.044 1.497 1.739 1.00 96.06 199 ARG A O 1
ATOM 1559 N N . LEU A 1 200 ? 8.387 1.904 0.283 1.00 93.69 200 LEU A N 1
ATOM 1560 C CA . LEU A 1 200 ? 9.287 2.005 -0.865 1.00 93.69 200 LEU A CA 1
ATOM 1561 C C . LEU A 1 200 ? 10.265 3.169 -0.719 1.00 93.69 200 LEU A C 1
ATOM 1563 O O . LEU A 1 200 ? 11.441 2.973 -0.997 1.00 93.69 200 LEU A O 1
ATOM 1567 N N . GLN A 1 201 ? 9.831 4.346 -0.270 1.00 93.25 201 GLN A N 1
ATOM 1568 C CA . GLN A 1 201 ? 10.697 5.519 -0.100 1.00 93.25 201 GLN A CA 1
ATOM 1569 C C . GLN A 1 201 ? 11.824 5.298 0.917 1.00 93.25 201 GLN A C 1
ATOM 1571 O O . GLN A 1 201 ? 12.893 5.878 0.748 1.00 93.25 201 GLN A O 1
ATOM 1576 N N . ARG A 1 202 ? 11.619 4.428 1.915 1.00 93.38 202 ARG A N 1
ATOM 1577 C CA . ARG A 1 202 ? 12.639 4.053 2.911 1.00 93.38 202 ARG A CA 1
ATOM 1578 C C . ARG A 1 202 ? 13.758 3.169 2.353 1.00 93.38 202 ARG A C 1
ATOM 1580 O O . ARG A 1 202 ? 14.804 3.038 2.980 1.00 93.38 202 ARG A O 1
ATOM 158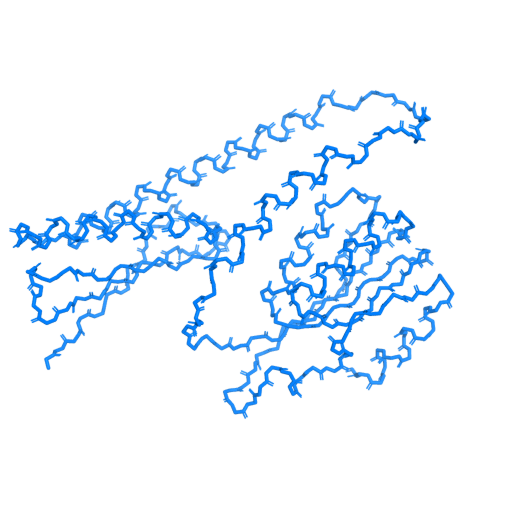7 N N . LEU A 1 203 ? 13.574 2.555 1.183 1.00 90.94 203 LEU A N 1
ATOM 1588 C CA . LEU A 1 203 ? 14.650 1.809 0.528 1.00 90.94 203 LEU A CA 1
ATOM 1589 C C . LEU A 1 203 ? 15.713 2.773 -0.026 1.00 90.94 203 LEU A C 1
ATOM 1591 O O . LEU A 1 203 ? 15.412 3.882 -0.458 1.00 90.94 203 LEU A O 1
ATOM 1595 N N . ARG A 1 204 ? 16.974 2.336 -0.107 1.00 91.00 204 ARG A N 1
ATOM 1596 C CA . ARG A 1 204 ? 18.059 3.164 -0.665 1.00 91.00 204 ARG A CA 1
ATOM 1597 C C . ARG A 1 204 ? 17.910 3.328 -2.181 1.00 91.00 204 ARG A C 1
ATOM 1599 O O . ARG A 1 204 ? 18.219 2.403 -2.937 1.00 91.00 204 ARG A O 1
ATOM 1606 N N . TRP A 1 205 ? 17.481 4.491 -2.666 1.00 91.06 205 TRP A N 1
ATOM 1607 C CA . TRP A 1 205 ? 17.360 4.794 -4.100 1.00 91.06 205 TRP A CA 1
ATOM 1608 C C . TRP A 1 205 ? 18.370 5.841 -4.556 1.00 91.06 205 TRP A C 1
ATOM 1610 O O . TRP A 1 205 ? 18.576 6.836 -3.881 1.00 91.06 205 TRP A O 1
ATOM 1620 N N . LYS A 1 206 ? 18.901 5.695 -5.778 1.00 87.75 206 LYS A N 1
ATOM 1621 C CA . LYS A 1 206 ? 19.604 6.807 -6.446 1.00 87.75 206 LYS A CA 1
ATOM 1622 C C . LYS A 1 206 ? 18.646 7.952 -6.789 1.00 87.75 206 LYS A C 1
ATOM 1624 O O . LYS A 1 206 ? 19.021 9.114 -6.782 1.00 87.75 206 LYS A O 1
ATOM 1629 N N . HIS A 1 207 ? 17.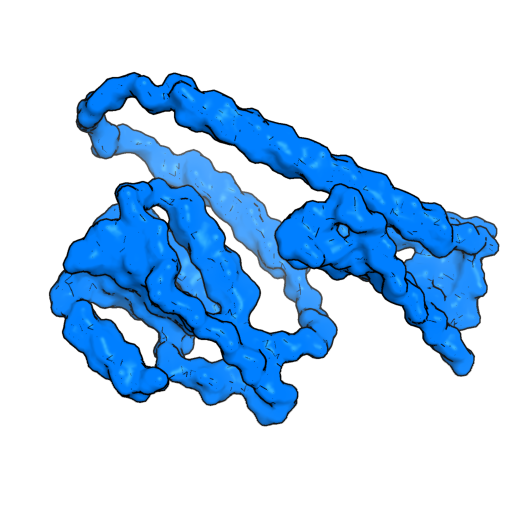418 7.598 -7.162 1.00 91.06 207 HIS A N 1
ATOM 1630 C CA . HIS A 1 207 ? 16.326 8.528 -7.415 1.00 91.06 207 HIS A CA 1
ATOM 1631 C C . HIS A 1 207 ? 15.011 7.745 -7.414 1.00 91.06 207 HIS A C 1
ATOM 1633 O O . HIS A 1 207 ? 14.902 6.761 -8.155 1.00 91.06 207 HIS A O 1
ATOM 1639 N N . PHE A 1 208 ? 14.028 8.185 -6.629 1.00 94.94 208 PHE A N 1
ATOM 1640 C CA . PHE A 1 208 ? 12.677 7.626 -6.564 1.00 94.94 208 PHE A CA 1
ATOM 1641 C C . PHE A 1 208 ? 11.681 8.760 -6.317 1.00 94.94 208 PHE A C 1
ATOM 1643 O O . PHE A 1 208 ? 11.898 9.594 -5.447 1.00 94.94 208 PHE A O 1
ATOM 1650 N N . VAL A 1 209 ? 10.620 8.829 -7.117 1.00 95.25 209 VAL A N 1
ATOM 1651 C CA . VAL A 1 209 ? 9.648 9.926 -7.069 1.00 95.25 209 VAL A CA 1
ATOM 1652 C C . VAL A 1 209 ? 8.262 9.432 -7.456 1.00 95.25 209 VAL A C 1
ATOM 1654 O O . VAL A 1 209 ? 8.113 8.669 -8.412 1.00 95.25 209 VAL A O 1
ATOM 1657 N N . VAL A 1 210 ? 7.238 9.906 -6.750 1.00 95.88 210 VAL A N 1
ATOM 1658 C CA . VAL A 1 210 ? 5.840 9.744 -7.159 1.00 95.88 210 VAL A CA 1
ATOM 1659 C C . VAL A 1 210 ? 5.547 10.763 -8.262 1.00 95.88 210 VAL A C 1
ATOM 1661 O O . VAL A 1 210 ? 5.748 11.961 -8.092 1.00 95.88 210 VAL A O 1
ATOM 1664 N N . ARG A 1 211 ? 5.148 10.282 -9.440 1.00 93.75 211 ARG A N 1
ATOM 1665 C CA . ARG A 1 211 ? 4.866 11.096 -10.635 1.00 93.75 211 ARG A CA 1
ATOM 1666 C C . ARG A 1 211 ? 3.380 11.271 -10.908 1.00 93.75 211 ARG A C 1
ATOM 1668 O O . ARG A 1 211 ? 3.020 12.197 -11.626 1.00 93.75 211 ARG A O 1
ATOM 1675 N N . GLY A 1 212 ? 2.549 10.382 -10.382 1.00 92.69 212 GLY A N 1
ATOM 1676 C CA . GLY A 1 212 ? 1.103 10.449 -10.512 1.00 92.69 212 GLY A CA 1
ATOM 1677 C C . GLY A 1 212 ? 0.447 9.882 -9.269 1.00 92.69 212 GLY A C 1
ATOM 1678 O O . GLY A 1 212 ? 0.901 8.864 -8.746 1.00 92.69 212 GLY A O 1
ATOM 1679 N N . GLU A 1 213 ? -0.603 10.552 -8.821 1.00 93.94 213 GLU A N 1
ATOM 1680 C CA . GLU A 1 213 ? -1.409 10.175 -7.671 1.00 93.94 213 GLU A CA 1
ATOM 1681 C C . GLU A 1 213 ? -2.868 10.491 -7.990 1.00 93.94 213 GLU A C 1
ATOM 1683 O O . GLU A 1 213 ? -3.182 11.562 -8.513 1.00 93.94 213 GLU A O 1
ATOM 1688 N N . GLU A 1 214 ? -3.745 9.529 -7.736 1.00 93.31 214 GLU A N 1
ATOM 1689 C CA . GLU A 1 214 ? -5.185 9.660 -7.915 1.00 93.31 214 GLU A CA 1
ATOM 1690 C C . GLU A 1 214 ? -5.870 9.022 -6.709 1.00 93.31 214 GLU A C 1
ATOM 1692 O O . GLU A 1 214 ? -5.583 7.873 -6.374 1.00 93.31 214 GLU A O 1
ATOM 1697 N N . ILE A 1 215 ? -6.781 9.758 -6.077 1.00 93.12 215 ILE A N 1
ATOM 1698 C CA . ILE A 1 215 ? -7.598 9.278 -4.961 1.00 93.12 215 ILE A CA 1
ATOM 1699 C C . ILE A 1 215 ? -9.056 9.397 -5.390 1.00 93.12 215 ILE A C 1
ATOM 1701 O O . ILE A 1 215 ? -9.500 10.461 -5.823 1.00 93.12 215 ILE A O 1
ATOM 1705 N N . ILE A 1 216 ? -9.789 8.289 -5.316 1.00 89.88 216 ILE A N 1
ATOM 1706 C CA . ILE A 1 216 ? -11.171 8.191 -5.780 1.00 89.88 216 ILE A CA 1
ATOM 1707 C C . ILE A 1 216 ? -12.049 7.722 -4.624 1.00 89.88 216 ILE A C 1
ATOM 1709 O O . ILE A 1 216 ? -11.898 6.602 -4.135 1.00 89.88 216 ILE A O 1
ATOM 1713 N N . ASP A 1 217 ? -13.022 8.543 -4.238 1.00 87.56 217 ASP A N 1
ATOM 1714 C CA . ASP A 1 217 ? -14.025 8.152 -3.251 1.00 87.56 217 ASP A CA 1
ATOM 1715 C C . ASP A 1 217 ? -14.921 7.036 -3.802 1.00 87.56 217 ASP A C 1
ATOM 1717 O O . ASP A 1 217 ? -15.559 7.169 -4.854 1.00 87.56 217 ASP A O 1
ATOM 1721 N N . VAL A 1 218 ? -14.997 5.921 -3.077 1.00 78.62 218 VAL A N 1
ATOM 1722 C CA . VAL A 1 218 ? -15.873 4.804 -3.425 1.00 78.62 218 VAL A CA 1
ATOM 1723 C C . VAL A 1 218 ? -17.266 5.089 -2.852 1.00 78.62 218 VAL A C 1
ATOM 1725 O O . VAL A 1 218 ? -17.439 5.186 -1.632 1.00 78.62 218 VAL A O 1
ATOM 1728 N N . PRO A 1 219 ? -18.303 5.212 -3.700 1.00 73.56 219 PRO A N 1
ATOM 1729 C CA . PRO A 1 219 ? -19.660 5.435 -3.228 1.00 73.56 219 PRO A CA 1
ATOM 1730 C C . PRO A 1 219 ? -20.153 4.216 -2.445 1.00 73.56 219 PRO A C 1
ATOM 1732 O O . PRO A 1 219 ? -19.889 3.078 -2.824 1.00 73.56 219 PRO A O 1
ATOM 1735 N N . ALA A 1 220 ? -20.973 4.442 -1.414 1.00 67.69 220 ALA A N 1
ATOM 1736 C CA . ALA A 1 220 ? -21.477 3.389 -0.520 1.00 67.69 220 ALA A CA 1
ATOM 1737 C C . ALA A 1 220 ? -22.241 2.237 -1.219 1.00 67.69 220 ALA A C 1
ATOM 1739 O O . ALA A 1 220 ? -22.511 1.211 -0.599 1.00 67.69 220 ALA A O 1
ATOM 1740 N N . SER A 1 221 ? -22.619 2.407 -2.490 1.00 63.84 221 SER A N 1
ATOM 1741 C CA . SER A 1 221 ? -23.308 1.413 -3.318 1.00 63.84 221 SER A CA 1
ATOM 1742 C C . SER A 1 221 ? -22.382 0.478 -4.106 1.00 63.84 221 SER A C 1
ATOM 1744 O O . SER A 1 221 ? -22.887 -0.435 -4.754 1.00 63.84 221 SER A O 1
ATOM 1746 N N . LYS A 1 222 ? -21.067 0.725 -4.133 1.00 65.75 222 LYS A N 1
ATOM 1747 C CA . LYS A 1 222 ? -20.080 -0.085 -4.864 1.00 65.75 222 LYS A CA 1
ATOM 1748 C C . LYS A 1 222 ? -19.028 -0.617 -3.901 1.00 65.75 222 LYS A C 1
ATOM 1750 O O . LYS A 1 222 ? -18.739 0.028 -2.898 1.00 65.75 222 LYS A O 1
ATOM 1755 N N . CYS A 1 223 ? -18.449 -1.778 -4.203 1.00 73.19 223 CYS A N 1
ATOM 1756 C CA . CYS A 1 223 ? -17.257 -2.216 -3.486 1.00 73.19 223 CYS A CA 1
ATOM 1757 C C . CYS A 1 223 ? -16.001 -1.636 -4.150 1.00 73.19 223 CYS A C 1
ATOM 1759 O O . CYS A 1 223 ? -15.986 -1.390 -5.358 1.00 73.19 223 CYS A O 1
ATOM 1761 N N . LEU A 1 224 ? -14.942 -1.416 -3.366 1.00 76.75 224 LEU A N 1
ATOM 1762 C CA . LEU A 1 224 ? -13.667 -0.876 -3.855 1.00 76.75 224 LEU A CA 1
ATOM 1763 C C . LEU A 1 224 ? -13.114 -1.684 -5.039 1.00 76.75 224 LEU A C 1
ATOM 1765 O O . LEU A 1 224 ? -12.644 -1.130 -6.030 1.00 76.75 224 LEU A O 1
ATOM 1769 N N . ASP A 1 225 ? -13.244 -3.003 -4.957 1.00 76.50 225 ASP A N 1
ATOM 1770 C CA . ASP A 1 225 ? -12.786 -3.956 -5.962 1.00 76.50 225 ASP A CA 1
ATOM 1771 C C . ASP A 1 225 ? -13.519 -3.861 -7.314 1.00 76.50 225 ASP A C 1
ATOM 1773 O O . ASP A 1 225 ? -12.959 -4.291 -8.323 1.00 76.50 225 ASP A O 1
ATOM 1777 N N . ASP A 1 226 ? -14.731 -3.295 -7.356 1.00 78.56 226 ASP A N 1
ATOM 1778 C CA . ASP A 1 226 ? -15.470 -3.034 -8.603 1.00 78.56 226 ASP A CA 1
ATOM 1779 C C . ASP A 1 226 ? -14.972 -1.771 -9.317 1.00 78.56 226 ASP A C 1
ATOM 1781 O O . ASP A 1 226 ? -15.271 -1.552 -10.491 1.00 78.56 226 ASP A O 1
ATOM 1785 N N . MET A 1 227 ? -14.257 -0.903 -8.597 1.00 83.62 227 MET A N 1
ATOM 1786 C CA . MET A 1 227 ? -13.709 0.344 -9.129 1.00 83.62 227 MET A CA 1
ATOM 1787 C C . MET A 1 227 ? -12.253 0.225 -9.578 1.00 83.62 227 MET A C 1
ATOM 1789 O O . MET A 1 227 ? -11.750 1.128 -10.254 1.00 83.62 227 MET A O 1
ATOM 1793 N N . ARG A 1 228 ? -11.603 -0.895 -9.245 1.00 87.75 228 ARG A N 1
ATOM 1794 C CA . ARG A 1 228 ? -10.257 -1.225 -9.708 1.00 87.75 228 ARG A CA 1
ATOM 1795 C C . ARG A 1 228 ? -10.227 -1.407 -11.224 1.00 87.75 228 ARG A C 1
ATOM 1797 O O . ARG A 1 228 ? -11.112 -2.037 -11.804 1.00 87.75 228 ARG A O 1
ATOM 1804 N N . ARG A 1 229 ? -9.194 -0.864 -11.860 1.00 88.25 229 ARG A N 1
ATOM 1805 C CA . ARG A 1 229 ? -8.943 -0.973 -13.303 1.00 88.25 229 ARG A CA 1
ATOM 1806 C C . ARG A 1 229 ? -7.647 -1.712 -13.625 1.00 88.25 229 ARG A C 1
ATOM 1808 O O . ARG A 1 229 ? -7.512 -2.234 -14.729 1.00 88.25 229 ARG A O 1
ATOM 1815 N N . LEU A 1 230 ? -6.710 -1.768 -12.684 1.00 88.62 230 LEU A N 1
ATOM 1816 C CA . LEU A 1 230 ? -5.490 -2.559 -12.786 1.00 88.62 230 LEU A CA 1
ATOM 1817 C C . LEU A 1 230 ? -5.761 -4.013 -12.365 1.00 88.62 230 LEU A C 1
ATOM 1819 O O . LEU A 1 230 ? -6.759 -4.298 -11.692 1.00 88.62 230 LEU A O 1
ATOM 1823 N N . PRO A 1 231 ? -4.901 -4.971 -12.762 1.00 85.75 231 PRO A N 1
ATOM 1824 C CA . PRO A 1 231 ? -5.025 -6.343 -12.287 1.00 85.75 231 PRO A CA 1
ATOM 1825 C C . PRO A 1 231 ? -4.986 -6.388 -10.761 1.00 85.75 231 PRO A C 1
ATOM 1827 O O . PRO A 1 231 ? -4.230 -5.664 -10.129 1.00 85.75 231 PRO A O 1
ATOM 1830 N N . ARG A 1 232 ? -5.780 -7.283 -10.165 1.00 81.25 232 ARG A N 1
ATOM 1831 C CA . ARG A 1 232 ? -5.820 -7.477 -8.703 1.00 81.25 232 ARG A CA 1
ATOM 1832 C C . ARG A 1 232 ? -4.542 -8.104 -8.145 1.00 81.25 232 ARG A C 1
ATOM 1834 O O . ARG A 1 232 ? -4.290 -8.002 -6.952 1.00 81.25 232 ARG A O 1
ATOM 1841 N N . GLY A 1 233 ? -3.794 -8.800 -8.998 1.00 86.25 233 GLY A N 1
ATOM 1842 C CA . GLY A 1 233 ? -2.460 -9.288 -8.682 1.00 86.25 233 GLY A CA 1
ATOM 1843 C C . GLY A 1 233 ? -1.402 -8.236 -8.990 1.00 86.25 233 GLY A C 1
ATOM 1844 O O . GLY A 1 233 ? -1.662 -7.258 -9.692 1.00 86.25 233 GLY A O 1
ATOM 1845 N N . PHE A 1 234 ? -0.201 -8.484 -8.489 1.00 93.00 234 PHE A N 1
ATOM 1846 C CA . PHE A 1 234 ? 0.955 -7.651 -8.758 1.00 93.00 234 PHE A CA 1
ATOM 1847 C C . PHE A 1 234 ? 1.916 -8.382 -9.694 1.00 93.00 234 PHE A C 1
ATOM 1849 O O . PHE A 1 234 ? 2.383 -9.474 -9.366 1.00 93.00 234 PHE A O 1
ATOM 1856 N N . GLU A 1 235 ? 2.186 -7.810 -10.866 1.00 93.94 235 GLU A N 1
ATOM 1857 C CA . GLU A 1 235 ? 3.044 -8.429 -11.881 1.00 93.94 235 GLU A CA 1
ATOM 1858 C C . GLU A 1 235 ? 4.355 -7.653 -12.055 1.00 93.94 235 GLU A C 1
ATOM 1860 O O . GLU A 1 235 ? 4.365 -6.437 -12.249 1.00 93.94 235 GLU A O 1
ATOM 1865 N N . GLU A 1 236 ? 5.475 -8.375 -12.034 1.00 95.25 236 GLU A N 1
ATOM 1866 C CA . GLU A 1 236 ? 6.771 -7.823 -12.414 1.00 95.25 236 GLU A CA 1
ATOM 1867 C C . GLU A 1 236 ? 7.020 -8.018 -13.914 1.00 95.25 236 GLU A C 1
ATOM 1869 O O . GLU A 1 236 ? 6.937 -9.121 -14.451 1.00 95.25 236 GLU A O 1
ATOM 1874 N N . LEU A 1 237 ? 7.373 -6.924 -14.576 1.00 94.69 237 LEU A N 1
ATOM 1875 C CA . LEU A 1 237 ? 7.667 -6.824 -15.992 1.00 94.69 237 LEU A CA 1
ATOM 1876 C C . LEU A 1 237 ? 9.170 -6.655 -16.213 1.00 94.69 237 LEU A C 1
ATOM 1878 O O . LEU A 1 237 ? 9.859 -5.897 -15.519 1.00 94.69 237 LEU A O 1
ATOM 1882 N N . GLY A 1 238 ? 9.670 -7.311 -17.253 1.00 92.75 238 GLY A N 1
ATOM 1883 C CA . GLY A 1 238 ? 11.056 -7.265 -17.683 1.00 92.75 238 GLY A CA 1
ATOM 1884 C C . GLY A 1 238 ? 11.509 -5.889 -18.178 1.00 92.75 238 GLY A C 1
ATOM 1885 O O . GLY A 1 238 ? 10.736 -4.979 -18.486 1.00 92.75 238 GLY A O 1
ATOM 1886 N N . SER A 1 239 ? 12.825 -5.734 -18.339 1.00 89.81 239 SER A N 1
ATOM 1887 C CA . SER A 1 239 ? 13.446 -4.443 -18.673 1.00 89.81 239 SER A CA 1
ATOM 1888 C C . SER A 1 239 ? 13.030 -3.845 -20.021 1.00 89.81 239 SER A C 1
ATOM 1890 O O . SER A 1 239 ? 13.135 -2.630 -20.204 1.00 89.81 239 SER A O 1
ATOM 1892 N N . LYS A 1 240 ? 12.523 -4.674 -20.942 1.00 91.00 240 LYS A N 1
ATOM 1893 C CA . LYS A 1 240 ? 12.055 -4.287 -22.284 1.00 91.00 240 LYS A CA 1
ATOM 1894 C C . LYS A 1 240 ? 10.527 -4.197 -22.399 1.00 91.00 240 LYS A C 1
ATOM 1896 O O . LYS A 1 240 ? 10.021 -3.889 -23.472 1.00 91.00 240 LYS A O 1
ATOM 1901 N N . GLU A 1 241 ? 9.789 -4.411 -21.312 1.00 91.69 241 GLU A N 1
ATOM 1902 C CA . GLU A 1 241 ? 8.320 -4.510 -21.322 1.00 91.69 241 GLU A CA 1
ATOM 1903 C C . GLU A 1 241 ? 7.601 -3.184 -21.013 1.00 91.69 241 GLU A C 1
ATOM 1905 O O . GLU A 1 241 ? 6.421 -3.167 -20.678 1.00 91.69 241 GLU A O 1
ATOM 1910 N N . MET A 1 242 ? 8.276 -2.043 -21.200 1.00 91.06 242 MET A N 1
ATOM 1911 C CA . MET A 1 242 ? 7.653 -0.717 -21.051 1.00 91.06 242 MET A CA 1
ATOM 1912 C C . MET A 1 242 ? 6.444 -0.536 -21.983 1.00 91.06 242 MET A C 1
ATOM 1914 O O . MET A 1 242 ? 5.442 0.051 -21.587 1.00 91.06 242 MET A O 1
ATOM 1918 N N . GLY A 1 243 ? 6.532 -1.052 -23.216 1.00 91.62 243 GLY A N 1
ATOM 1919 C CA . GLY A 1 243 ? 5.428 -0.996 -24.180 1.00 91.62 243 GLY A CA 1
ATOM 1920 C C . GLY A 1 243 ? 4.194 -1.742 -23.677 1.00 91.62 243 GLY A C 1
ATOM 1921 O O . GLY A 1 243 ? 3.107 -1.176 -23.663 1.00 91.62 243 GLY A O 1
ATOM 1922 N N . ARG A 1 244 ? 4.392 -2.960 -23.157 1.00 92.44 244 ARG A N 1
ATOM 1923 C CA . ARG A 1 244 ? 3.328 -3.775 -22.561 1.00 92.44 244 ARG A CA 1
ATOM 1924 C C . ARG A 1 244 ? 2.683 -3.066 -21.370 1.00 92.44 244 ARG A C 1
ATOM 1926 O O . ARG A 1 244 ? 1.464 -2.965 -21.326 1.00 92.44 244 ARG A O 1
ATOM 1933 N N . MET A 1 245 ? 3.487 -2.523 -20.453 1.00 91.19 245 MET A N 1
ATOM 1934 C CA . MET A 1 245 ? 2.980 -1.754 -19.309 1.00 91.19 245 MET A CA 1
ATOM 1935 C C . MET A 1 245 ? 2.127 -0.562 -19.764 1.00 91.19 245 MET A C 1
ATOM 1937 O O . MET A 1 245 ? 1.026 -0.359 -19.265 1.00 91.19 245 MET A O 1
ATOM 1941 N N . ALA A 1 246 ? 2.605 0.202 -20.752 1.00 91.50 246 ALA A N 1
ATOM 1942 C CA . ALA A 1 246 ? 1.869 1.339 -21.294 1.00 91.50 246 ALA A CA 1
ATOM 1943 C C . ALA A 1 246 ? 0.556 0.920 -21.976 1.00 91.50 246 ALA A C 1
ATOM 1945 O O . ALA A 1 246 ? -0.443 1.627 -21.853 1.00 91.50 246 ALA A O 1
ATOM 1946 N N . ASP A 1 247 ? 0.540 -0.210 -22.685 1.00 93.00 247 ASP A N 1
ATOM 1947 C CA . ASP A 1 247 ? -0.669 -0.744 -23.314 1.00 93.00 247 ASP A CA 1
ATOM 1948 C C . ASP A 1 247 ? -1.714 -1.156 -22.270 1.00 93.00 247 ASP A C 1
ATOM 1950 O O . ASP A 1 247 ? -2.890 -0.835 -22.437 1.00 93.00 247 ASP A O 1
ATOM 1954 N N . GLU A 1 248 ? -1.299 -1.800 -21.176 1.00 90.31 248 GLU A N 1
ATOM 1955 C CA . GLU A 1 248 ? -2.194 -2.137 -20.063 1.00 90.31 248 GLU A CA 1
ATOM 1956 C C . GLU A 1 248 ? -2.746 -0.882 -19.375 1.00 90.31 248 GLU A C 1
ATOM 1958 O O . GLU A 1 248 ? -3.955 -0.784 -19.165 1.00 90.31 248 GLU A O 1
ATOM 1963 N N . CYS A 1 249 ? -1.914 0.134 -19.127 1.00 88.12 249 CYS A N 1
ATOM 1964 C CA . CYS A 1 249 ? -2.394 1.410 -18.593 1.00 88.12 249 CYS A CA 1
ATOM 1965 C C . CYS A 1 249 ? -3.406 2.086 -19.529 1.00 88.12 249 CYS A C 1
ATOM 1967 O O . CYS A 1 249 ? -4.438 2.557 -19.069 1.00 88.12 249 CYS A O 1
ATOM 1969 N N . ARG A 1 250 ? -3.174 2.090 -20.851 1.00 90.19 250 ARG A N 1
ATOM 1970 C CA . ARG A 1 250 ? -4.138 2.667 -21.809 1.00 90.19 250 ARG A CA 1
ATOM 1971 C C . ARG A 1 250 ? -5.469 1.920 -21.835 1.00 90.19 250 ARG A C 1
ATOM 1973 O O . ARG A 1 250 ? -6.498 2.551 -22.051 1.00 90.19 250 ARG A O 1
ATOM 1980 N N . LYS A 1 251 ? -5.460 0.596 -21.646 1.00 88.00 251 LYS A N 1
ATOM 1981 C CA . LYS A 1 251 ? -6.692 -0.205 -21.542 1.00 88.00 251 LYS A CA 1
ATOM 1982 C C . LYS A 1 251 ? -7.453 0.094 -20.252 1.00 88.00 251 LYS A C 1
ATOM 1984 O O . LYS A 1 251 ? -8.680 0.086 -20.269 1.00 88.00 251 LYS A O 1
ATOM 1989 N N . ALA A 1 252 ? -6.733 0.362 -19.163 1.00 83.44 252 ALA A N 1
ATOM 1990 C CA . ALA A 1 252 ? -7.311 0.772 -17.888 1.00 83.44 252 ALA A CA 1
ATOM 1991 C C . ALA A 1 252 ? -7.897 2.203 -17.925 1.00 83.44 252 ALA A C 1
ATOM 1993 O O . ALA A 1 252 ? -8.741 2.532 -17.093 1.00 83.44 252 ALA A O 1
ATOM 1994 N N . GLY A 1 253 ? -7.529 3.030 -18.910 1.00 71.00 253 GLY A N 1
ATOM 1995 C CA . GLY A 1 253 ? -8.036 4.401 -19.080 1.00 71.00 253 GLY A CA 1
ATOM 1996 C C . GLY A 1 253 ? -7.492 5.357 -18.031 1.00 71.00 253 GLY A C 1
ATOM 1997 O O . GLY A 1 253 ? -8.294 6.199 -17.564 1.00 71.00 253 GLY A O 1
#

Solvent-accessible surface area (backbone atoms only — not comparable to full-atom values): 14628 Å² total; per-residue (Å²): 133,80,73,52,76,46,77,44,75,47,61,85,88,64,51,54,95,84,49,58,43,35,38,39,37,40,44,47,97,52,58,35,63,35,51,48,48,62,46,70,48,53,94,82,53,57,70,69,58,44,50,54,52,33,50,56,48,43,53,54,32,40,57,29,13,76,71,52,39,88,47,70,67,59,49,54,50,51,55,48,51,60,48,52,52,49,58,53,51,53,54,49,54,52,52,54,53,56,55,62,64,69,74,72,85,76,88,81,88,89,78,100,79,87,76,72,69,68,64,53,57,60,54,53,58,52,56,63,64,63,69,75,69,85,66,85,76,76,92,63,81,51,39,39,21,36,43,31,34,43,27,58,60,42,72,57,64,68,59,54,51,50,58,51,51,53,31,57,73,50,58,21,10,26,41,35,32,28,33,70,62,11,38,39,37,44,36,30,47,32,70,40,48,50,53,51,49,56,58,56,66,71,47,96,64,98,43,72,45,80,78,45,77,46,80,42,82,42,55,96,90,57,60,68,79,76,71,57,61,58,54,74,55,67,45,82,36,56,58,82,38,61,65,59,54,52,53,53,50,61,73,48,105

Organism: Vitrella brassicaformis (strain CCMP3155) (NCBI:txid1169540)

InterPro domains:
  IPR006575 RWD domain [PF05773] (21-83)
  IPR010541 Small nuclear ribonucleoprotein Prp3, C-terminal domain [PF06544] (148-209)
  IPR016135 Ubiquitin-conjugating enzyme/RWD-like [G3DSA:3.10.110.10] (6-93)
  IPR016135 Ubiquitin-conjugating enzyme/RWD-like [SSF54495] (22-90)
  IPR017359 Phomoidride biosynthesis cluster protein F-like [PTHR15955] (22-251)
  IPR059181 RWDD2A/B, C-terminal domain [cd24163] (144-253)

Radius of gyration: 22.9 Å; Cα contacts (8 Å, |Δi|>4): 362; chains: 1; bounding box: 67×36×66 Å

Sequence (253 aa):
MMLCFCCIFLDEDLKADGESPQLCITLPPLYPHKSLRAELLSSCLPTHRLAECEEALKERARECAERGEECVVDIVQSAKDSLADFVAEHRTEIEEAAQAAADDEADDDEEDDMSDDALAEELQLLELQASAAARPPARQQQQLGRRVCYSHHIRAETKRRYIIQWALELRLGGFSKIGYPGVVIVEGPEEGCMEYITRLQRLRWKHFVVRGEEIIDVPASKCLDDMRRLPRGFEELGSKEMGRMADECRKAG

Secondary structure (DSSP, 8-state):
-PPEEEEEE--GGG-BTTB--EEEEEE-TT-SSSPPEEEEE-SSS-HHHHHHHHHHHHHHHHHHHHHT---HHHHHHHHHHHHHHHHHHHHHHHHHHHHHTTS----------S-THHHHHHHHHHHHHHTT--PPPP-PPPEEEEEEEEES-B--HHHHHHHHHHHHHTT-EEEEE-BSSEEEEEEEEHHHHHHHHHHHHTS--SSEEEEEEEEEEPPTTS-HHHH--S-SSEEEE-TTTHHHHHHHHHHH-

Nearest PDB structures (foldseek):
  7chx-assembly2_B  TM=6.589E-01  e=1.832E-04  Staphylococcus aureus
  3vth-assembly1_A  TM=6.028E-01  e=1.288E-04  Caldanaerobacter subterraneus subsp. tengcongensis MB4
  8qpe-assembly1_J  TM=4.362E-01  e=5.664E-05  Homo sapiens
  6vz8-assembly1_S  TM=4.297E-01  e=1.148E+00  Arabidopsis thaliana
  2pc6-assembly2_D  TM=4.279E-01  e=1.540E+00  Nitrosomonas europaea ATCC 19718

Foldseek 3Di:
DDWDWDWDFQDPVLDDPRDTKIWIWTDDPDPPLDFIQIQIDDPPDDPVLSVVLRVVLRVVSVVCNPVRHDCPVVSSVSSNVSSVVVVVVVVVVVVVVVVVVVPPPDDDDDDPDDDPPVVVVVVVVVVVVVVVPPDPDDDDQWKKKKWKKKAQFADDPVLVVLLQVLCVVLQWFAEWEGGGTTMTITIDTPVSVVVSVVVSVPDDGPDMDTPDMDMGGDPPVDDSVVVDLGDSHYYYHYNPCPVVRVVSVVSSD

Mean predicted aligned error: 18.01 Å